Protein AF-A0A6G4XT46-F1 (afdb_monomer)

Foldseek 3Di:
DVVLLVQQVDPPAEEEEEEDPQLCSVVVCCVNFVPEQEEEADDDDPPPPHHYDDPAADDPCQQVDAGEYEYEALLRHDLRPLVNVLVCQQPPDRNGHYYYYHYQVSHPDHPCSSPDHDDGHPRYHYHYHYRDQADLVSQCVVVVDPSVVSVVLCVQQVSRPVSSVVVVPDPPPPPDDD

Structure (mmCIF, N/CA/C/O backbone):
data_AF-A0A6G4XT46-F1
#
_entry.id   AF-A0A6G4XT46-F1
#
loop_
_atom_site.group_PDB
_atom_site.id
_atom_site.type_symbol
_atom_site.label_atom_id
_atom_site.label_alt_id
_atom_site.label_comp_id
_atom_site.label_asym_id
_atom_site.label_entity_id
_atom_site.label_seq_id
_atom_site.pdbx_PDB_ins_code
_atom_site.Cartn_x
_atom_site.Cartn_y
_atom_site.Cartn_z
_atom_site.occupancy
_atom_site.B_iso_or_equiv
_atom_site.auth_seq_id
_atom_site.auth_comp_id
_atom_site.auth_asym_id
_atom_site.auth_atom_id
_atom_site.pdbx_PDB_model_num
ATOM 1 N N . MET A 1 1 ? 0.661 -10.231 -6.165 1.00 74.19 1 MET A N 1
ATOM 2 C CA . MET A 1 1 ? -0.787 -10.546 -6.048 1.00 74.19 1 MET A CA 1
ATOM 3 C C . MET A 1 1 ? -1.094 -11.698 -5.088 1.00 74.19 1 MET A C 1
ATOM 5 O O . MET A 1 1 ? -1.819 -11.465 -4.128 1.00 74.19 1 MET A O 1
ATOM 9 N N . ALA A 1 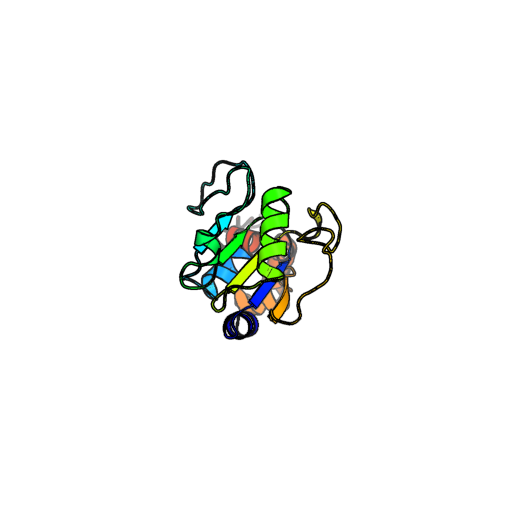2 ? -0.559 -12.911 -5.295 1.00 79.81 2 ALA A N 1
ATOM 10 C CA . ALA A 1 2 ? -0.840 -14.062 -4.420 1.00 79.81 2 ALA A CA 1
ATOM 11 C C . ALA A 1 2 ? -0.416 -13.830 -2.957 1.00 79.81 2 ALA A C 1
ATOM 13 O O . ALA A 1 2 ? -1.213 -14.062 -2.055 1.00 79.81 2 ALA A O 1
ATOM 14 N N . ALA A 1 3 ? 0.782 -13.275 -2.734 1.00 84.00 3 ALA A N 1
ATOM 15 C CA . ALA A 1 3 ? 1.277 -12.940 -1.396 1.00 84.00 3 ALA A CA 1
ATOM 16 C C . ALA A 1 3 ? 0.359 -11.958 -0.647 1.00 84.00 3 ALA A C 1
ATOM 18 O O . ALA A 1 3 ? 0.022 -12.188 0.509 1.00 84.00 3 ALA A O 1
ATOM 19 N N . LEU A 1 4 ? -0.116 -10.909 -1.329 1.00 89.00 4 LEU A N 1
ATOM 20 C CA . LEU A 1 4 ? -1.028 -9.926 -0.740 1.00 89.00 4 LEU A CA 1
ATOM 21 C C . LEU A 1 4 ? -2.373 -10.556 -0.353 1.00 89.00 4 LEU A C 1
ATOM 23 O O . LEU A 1 4 ? -2.858 -10.356 0.756 1.00 89.00 4 LEU A O 1
ATOM 27 N N . ARG A 1 5 ? -2.955 -11.372 -1.241 1.00 89.06 5 ARG A N 1
ATOM 28 C CA . ARG A 1 5 ? -4.206 -12.092 -0.953 1.00 89.06 5 ARG A CA 1
ATOM 29 C C . ARG A 1 5 ? -4.042 -13.096 0.189 1.00 89.06 5 ARG A C 1
ATOM 31 O O . ARG A 1 5 ? -4.938 -13.202 1.018 1.00 89.06 5 ARG A O 1
ATOM 38 N N . ALA A 1 6 ? -2.909 -13.795 0.251 1.00 88.81 6 ALA A N 1
ATOM 39 C CA . ALA A 1 6 ? -2.597 -14.721 1.334 1.00 88.81 6 ALA A CA 1
ATOM 40 C C . ALA A 1 6 ? -2.469 -13.993 2.681 1.00 88.81 6 ALA A C 1
ATOM 42 O O . ALA A 1 6 ? -3.085 -14.420 3.655 1.00 88.81 6 ALA A O 1
ATOM 43 N N . ALA A 1 7 ? -1.753 -12.863 2.717 1.00 90.12 7 ALA A N 1
ATOM 44 C CA . ALA A 1 7 ? -1.612 -12.041 3.918 1.00 90.12 7 ALA A CA 1
ATOM 45 C C . ALA A 1 7 ? -2.974 -11.541 4.428 1.00 90.12 7 ALA A C 1
ATOM 47 O O . ALA A 1 7 ? -3.277 -11.657 5.611 1.00 90.12 7 ALA A O 1
ATOM 48 N N . LEU A 1 8 ? -3.846 -11.088 3.521 1.00 90.81 8 LEU A N 1
ATOM 49 C CA . LEU A 1 8 ? -5.212 -10.665 3.853 1.00 90.81 8 LEU A CA 1
ATOM 50 C C . LEU A 1 8 ? -6.145 -11.827 4.241 1.00 90.81 8 LEU A C 1
ATOM 52 O O . LEU A 1 8 ? -7.252 -11.591 4.728 1.00 90.81 8 LEU A O 1
ATOM 56 N N . GLY A 1 9 ? -5.735 -13.080 4.039 1.00 88.69 9 GLY A N 1
ATOM 57 C CA . GLY A 1 9 ? -6.517 -14.259 4.407 1.00 88.69 9 GLY A CA 1
ATOM 58 C C . GLY A 1 9 ? -6.581 -14.509 5.916 1.00 88.69 9 GLY A C 1
ATOM 59 O O . GLY A 1 9 ? -7.549 -15.106 6.384 1.00 88.69 9 GLY A O 1
ATOM 60 N N . GLN A 1 10 ? -5.603 -14.022 6.684 1.00 85.25 10 GLN A N 1
ATOM 61 C CA . GLN A 1 10 ? -5.441 -14.313 8.113 1.00 85.25 10 GLN A CA 1
ATOM 62 C C . GLN A 1 10 ? -5.703 -13.057 8.953 1.00 85.25 10 GLN A C 1
ATOM 64 O O . GLN A 1 10 ? -4.826 -12.215 9.080 1.00 85.25 10 GLN A O 1
ATOM 69 N N . ALA A 1 11 ? -6.899 -12.906 9.529 1.00 88.12 11 ALA A N 1
ATOM 70 C CA . ALA A 1 11 ? -7.178 -11.792 10.442 1.00 88.12 11 ALA A CA 1
ATOM 71 C C . ALA A 1 11 ? -6.879 -12.161 11.910 1.00 88.12 11 ALA A C 1
ATOM 73 O O . ALA A 1 11 ? -7.133 -13.304 12.294 1.00 88.12 11 ALA A O 1
ATOM 74 N N . PRO A 1 12 ? -6.413 -11.206 12.737 1.00 91.56 12 PRO A N 1
ATOM 75 C CA . PRO A 1 12 ? -6.086 -9.829 12.369 1.00 91.56 12 PRO A CA 1
ATOM 76 C C . PRO A 1 12 ? -4.731 -9.703 11.649 1.00 91.56 12 PRO A C 1
ATOM 78 O O . PRO A 1 12 ? -3.732 -10.288 12.074 1.00 91.56 12 PRO A O 1
ATOM 81 N N . CYS A 1 13 ? -4.675 -8.890 10.590 1.00 93.12 13 CYS A N 1
ATOM 82 C CA . CYS A 1 13 ? -3.429 -8.606 9.870 1.00 93.12 13 CYS A CA 1
ATOM 83 C C . CYS A 1 13 ? -3.231 -7.130 9.534 1.00 93.12 13 CYS A C 1
ATOM 85 O O . CYS A 1 13 ? -4.184 -6.373 9.326 1.00 93.12 13 CYS A O 1
ATOM 87 N N . VAL A 1 14 ? -1.963 -6.765 9.373 1.00 93.81 14 VAL A N 1
ATOM 88 C CA . VAL A 1 14 ? -1.528 -5.524 8.740 1.00 93.81 14 VAL A CA 1
ATOM 89 C C . VAL A 1 14 ? -0.499 -5.827 7.657 1.00 93.81 14 VAL A C 1
ATOM 91 O O . VAL A 1 14 ? 0.468 -6.559 7.874 1.00 93.81 14 VAL A O 1
ATOM 94 N N . VAL A 1 15 ? -0.717 -5.254 6.480 1.00 95.50 15 VAL A N 1
ATOM 95 C CA . VAL A 1 15 ? 0.210 -5.302 5.358 1.00 95.50 15 VAL A CA 1
ATOM 96 C C . VAL A 1 15 ? 0.716 -3.895 5.099 1.00 95.50 15 VAL A C 1
ATOM 98 O O . VAL A 1 15 ? -0.057 -2.990 4.800 1.00 95.50 15 VAL A O 1
ATOM 101 N N . TYR A 1 16 ? 2.019 -3.719 5.214 1.00 95.81 16 TYR A N 1
ATOM 102 C CA . TYR A 1 16 ? 2.722 -2.503 4.854 1.00 95.81 16 TYR A CA 1
ATOM 103 C C . TYR A 1 16 ? 3.113 -2.601 3.384 1.00 95.81 16 TYR A C 1
ATOM 105 O O . TYR A 1 16 ? 3.719 -3.588 2.973 1.00 95.81 16 TYR A O 1
ATOM 113 N N . VAL A 1 17 ? 2.738 -1.603 2.592 1.00 96.38 17 VAL A N 1
ATOM 114 C CA . VAL A 1 17 ? 3.074 -1.520 1.171 1.00 96.38 17 VAL A CA 1
ATOM 115 C C . VAL A 1 17 ? 3.882 -0.248 0.955 1.00 96.38 17 VAL A C 1
ATOM 117 O O . VAL A 1 17 ? 3.337 0.854 0.863 1.00 96.38 17 VAL A O 1
ATOM 120 N N . ALA A 1 18 ? 5.194 -0.417 0.906 1.00 95.69 18 ALA A N 1
ATOM 121 C CA . ALA A 1 18 ? 6.145 0.647 0.654 1.00 95.69 18 ALA A CA 1
ATOM 122 C C . ALA A 1 18 ? 6.427 0.775 -0.843 1.00 95.69 18 ALA A C 1
ATOM 124 O O . ALA A 1 18 ? 6.367 -0.199 -1.590 1.00 95.69 18 ALA A O 1
ATOM 125 N N . GLY A 1 19 ? 6.769 1.980 -1.279 1.00 94.06 19 GLY A N 1
ATOM 126 C CA . GLY A 1 19 ? 7.319 2.218 -2.607 1.00 94.06 19 GLY A CA 1
ATOM 127 C C . GLY A 1 19 ? 7.178 3.674 -3.015 1.00 94.06 19 GLY A C 1
ATOM 128 O O . GLY A 1 19 ? 6.409 4.423 -2.409 1.00 94.06 19 GLY A O 1
ATOM 129 N N . GLU A 1 20 ? 7.875 4.064 -4.069 1.00 91.19 20 GLU A N 1
ATOM 130 C CA . GLU A 1 20 ? 7.896 5.446 -4.550 1.00 91.19 20 GLU A CA 1
ATOM 131 C C . GLU A 1 20 ? 6.580 5.879 -5.222 1.00 91.19 20 GLU A C 1
ATOM 133 O O . GLU A 1 20 ? 5.633 5.095 -5.420 1.00 91.19 20 GLU A O 1
ATOM 138 N N . ALA A 1 21 ? 6.478 7.172 -5.526 1.00 88.56 21 ALA A N 1
ATOM 139 C CA . ALA A 1 21 ? 5.334 7.741 -6.225 1.00 88.56 21 ALA A CA 1
ATOM 140 C C . ALA A 1 21 ? 5.099 7.034 -7.570 1.00 88.56 21 ALA A C 1
ATOM 142 O O . ALA A 1 21 ? 6.001 6.866 -8.381 1.00 88.56 21 ALA A O 1
ATOM 143 N N . GLY A 1 22 ? 3.860 6.597 -7.808 1.00 85.94 22 GLY A N 1
ATOM 144 C CA . GLY A 1 22 ? 3.479 6.031 -9.099 1.00 85.94 22 GLY A CA 1
ATOM 145 C C . GLY A 1 22 ? 4.064 4.648 -9.439 1.00 85.94 22 GLY A C 1
ATOM 146 O O . GLY A 1 22 ? 3.844 4.169 -10.552 1.00 85.94 22 GLY A O 1
ATOM 147 N N . VAL A 1 23 ? 4.702 3.961 -8.482 1.00 91.50 23 VAL A N 1
ATOM 148 C CA . VAL A 1 23 ? 5.152 2.554 -8.603 1.00 9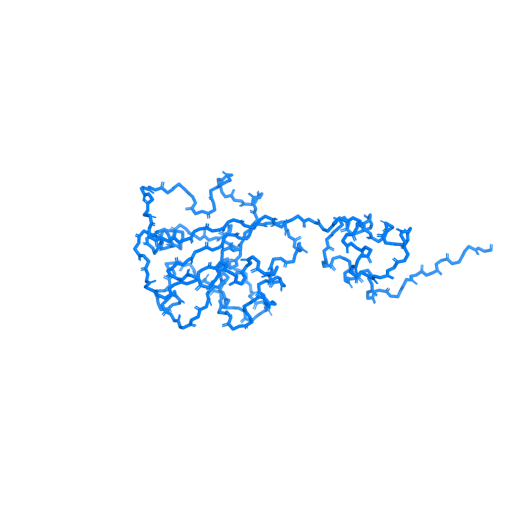1.50 23 VAL A CA 1
ATOM 149 C C . VAL A 1 23 ? 3.994 1.535 -8.674 1.00 91.50 23 VAL A C 1
ATOM 151 O O . VAL A 1 23 ? 4.199 0.342 -8.855 1.00 91.50 23 VAL A O 1
ATOM 154 N N . GLY A 1 24 ? 2.743 1.987 -8.512 1.00 89.50 24 GLY A N 1
ATOM 155 C CA . GLY A 1 24 ? 1.553 1.138 -8.646 1.00 89.50 24 GLY A CA 1
ATOM 156 C C . GLY A 1 24 ? 1.009 0.531 -7.346 1.00 89.50 24 GLY A C 1
ATOM 157 O O . GLY A 1 24 ? 0.220 -0.410 -7.414 1.00 89.50 24 GLY A O 1
ATOM 158 N N . LYS A 1 25 ? 1.356 1.074 -6.167 1.00 92.38 25 LYS A N 1
ATOM 159 C CA . LYS A 1 25 ? 0.812 0.632 -4.861 1.00 92.38 25 LYS A CA 1
ATOM 160 C C . LYS A 1 25 ? -0.721 0.532 -4.858 1.00 92.38 25 LYS A C 1
ATOM 162 O O . LYS A 1 25 ? -1.266 -0.526 -4.550 1.00 92.38 25 LYS A O 1
ATOM 167 N N . SER A 1 26 ? -1.414 1.601 -5.258 1.00 89.06 26 SER A N 1
ATOM 168 C CA . SER A 1 26 ? -2.883 1.641 -5.288 1.00 89.06 26 SER A CA 1
ATOM 169 C C . SER A 1 26 ? -3.466 0.654 -6.304 1.00 89.06 26 SER A C 1
ATOM 171 O O . SER A 1 26 ? -4.426 -0.046 -5.996 1.00 89.06 26 SER A O 1
ATOM 173 N N . ALA A 1 27 ? -2.841 0.505 -7.479 1.00 89.12 27 ALA A N 1
ATOM 174 C CA . ALA A 1 27 ? -3.265 -0.467 -8.489 1.00 89.12 27 ALA A CA 1
ATOM 175 C C . ALA A 1 27 ? -3.122 -1.920 -7.996 1.00 89.12 27 ALA A C 1
ATOM 177 O O . ALA A 1 27 ? -4.022 -2.737 -8.200 1.00 89.12 27 ALA A O 1
ATOM 178 N N . LEU A 1 28 ? -2.029 -2.238 -7.289 1.00 89.62 28 LEU A N 1
ATOM 179 C CA . LEU A 1 28 ? -1.818 -3.548 -6.671 1.00 89.62 28 LEU A CA 1
ATOM 180 C C . LEU A 1 28 ? -2.929 -3.875 -5.666 1.00 89.62 28 LEU A C 1
ATOM 182 O O . LEU A 1 28 ? -3.464 -4.987 -5.671 1.00 89.62 28 LEU A O 1
ATOM 186 N N . VAL A 1 29 ? -3.278 -2.916 -4.806 1.00 90.62 29 VAL A N 1
ATOM 187 C CA . VAL A 1 29 ? -4.317 -3.109 -3.789 1.00 90.62 29 VAL A CA 1
ATOM 188 C C . VAL A 1 29 ? -5.701 -3.202 -4.415 1.00 90.62 29 VAL A C 1
ATOM 190 O O . VAL A 1 29 ? -6.430 -4.133 -4.083 1.00 90.62 29 VAL A O 1
ATOM 193 N N . ALA A 1 30 ? -6.039 -2.328 -5.364 1.00 89.81 30 ALA A N 1
ATOM 194 C CA . ALA A 1 30 ? -7.313 -2.378 -6.080 1.00 89.81 30 ALA A CA 1
ATOM 195 C C . ALA A 1 30 ? -7.522 -3.734 -6.775 1.00 89.81 30 ALA A C 1
ATOM 197 O O . ALA A 1 30 ? -8.609 -4.305 -6.729 1.00 89.81 30 ALA A O 1
ATOM 198 N N . ALA A 1 31 ? -6.464 -4.309 -7.354 1.00 89.06 31 ALA A N 1
ATOM 199 C CA . ALA A 1 31 ? -6.531 -5.632 -7.963 1.00 89.06 31 ALA A CA 1
ATOM 200 C C . ALA A 1 31 ? -6.639 -6.768 -6.923 1.00 89.06 31 ALA A C 1
ATOM 202 O O . ALA A 1 31 ? -7.278 -7.798 -7.172 1.00 89.06 31 ALA A O 1
ATOM 203 N N . ALA A 1 32 ? -5.966 -6.656 -5.774 1.00 89.19 32 ALA A N 1
ATOM 204 C CA . ALA A 1 32 ? -5.921 -7.715 -4.763 1.00 89.19 32 ALA A CA 1
ATOM 205 C C . ALA A 1 32 ? -7.134 -7.726 -3.824 1.00 89.19 32 ALA A C 1
ATOM 207 O O . ALA A 1 32 ? -7.561 -8.802 -3.402 1.00 89.19 32 ALA A O 1
ATOM 208 N N . ALA A 1 33 ? -7.672 -6.550 -3.519 1.00 90.44 33 ALA A N 1
ATOM 209 C CA . ALA A 1 33 ? -8.766 -6.313 -2.590 1.00 90.44 33 ALA A CA 1
ATOM 210 C C . ALA A 1 33 ? -9.713 -5.228 -3.150 1.00 90.44 33 ALA A C 1
ATOM 212 O O . ALA A 1 33 ? -9.809 -4.146 -2.576 1.00 90.44 33 ALA A O 1
ATOM 213 N N . PRO A 1 34 ? -10.430 -5.502 -4.257 1.00 89.75 34 PRO A N 1
ATOM 214 C CA . PRO A 1 34 ? -11.323 -4.528 -4.902 1.00 89.75 34 PRO A CA 1
ATOM 215 C C . PRO A 1 34 ? -12.463 -4.032 -3.997 1.00 89.75 34 PRO A C 1
ATOM 217 O O . PRO A 1 34 ? -13.030 -2.974 -4.234 1.00 89.75 34 PRO A O 1
ATOM 220 N N . GLN A 1 35 ? -12.801 -4.791 -2.956 1.00 88.25 35 GLN A N 1
ATOM 221 C CA . GLN A 1 35 ? -13.802 -4.453 -1.946 1.00 88.25 35 GLN A CA 1
ATOM 222 C C . GLN A 1 35 ? -13.255 -3.612 -0.781 1.00 88.25 35 GLN A C 1
ATOM 224 O O . GLN A 1 35 ? -13.979 -3.372 0.186 1.00 88.25 35 GLN A O 1
ATOM 229 N N . ALA A 1 36 ? -11.967 -3.259 -0.797 1.00 90.69 36 ALA A N 1
ATOM 230 C CA . ALA A 1 36 ? -11.354 -2.546 0.310 1.00 90.69 36 ALA A CA 1
ATOM 231 C C . ALA A 1 36 ? -11.871 -1.107 0.390 1.00 90.69 36 ALA A C 1
ATOM 233 O O . ALA A 1 36 ? -11.996 -0.415 -0.620 1.00 90.69 36 ALA A O 1
ATOM 234 N N . ARG A 1 37 ? -12.140 -0.640 1.610 1.00 90.56 37 ARG A N 1
ATOM 235 C CA . ARG A 1 37 ? -12.444 0.775 1.843 1.00 90.56 37 ARG A CA 1
ATOM 236 C C . ARG A 1 37 ? -11.148 1.564 1.809 1.00 90.56 37 ARG A C 1
ATOM 238 O O . ARG A 1 37 ? -10.217 1.214 2.532 1.00 90.56 37 ARG A O 1
ATOM 245 N N . VAL A 1 38 ? -11.102 2.618 1.003 1.00 89.56 38 VAL A N 1
ATOM 246 C CA . VAL A 1 38 ? -9.916 3.464 0.859 1.00 89.56 38 VAL A CA 1
ATOM 247 C C . VAL A 1 38 ? -10.091 4.751 1.647 1.00 89.56 38 VAL A C 1
ATOM 249 O O . VAL A 1 38 ? -11.093 5.457 1.522 1.00 89.56 38 VAL A O 1
ATOM 252 N N . VAL A 1 39 ? -9.084 5.034 2.458 1.00 89.06 39 VAL A N 1
ATOM 253 C CA . VAL A 1 39 ? -8.995 6.183 3.340 1.00 89.06 39 VAL A CA 1
ATOM 254 C C . VAL A 1 39 ? -7.634 6.826 3.109 1.00 89.06 39 VAL A C 1
ATOM 256 O O . VAL A 1 39 ? -6.631 6.120 3.041 1.00 89.06 39 VAL A O 1
ATOM 259 N N . ARG A 1 40 ? -7.581 8.149 2.969 1.00 87.88 40 ARG A N 1
ATOM 260 C CA . ARG A 1 40 ? -6.340 8.870 2.645 1.00 87.88 40 ARG A CA 1
ATOM 261 C C . ARG A 1 40 ? -5.920 9.790 3.775 1.00 87.88 40 ARG A C 1
ATOM 263 O O . ARG A 1 40 ? -6.744 10.548 4.283 1.00 87.88 40 ARG A O 1
ATOM 270 N N . CYS A 1 41 ? -4.645 9.759 4.137 1.00 88.25 41 CYS A N 1
ATOM 271 C CA . CYS A 1 41 ? -4.049 10.730 5.046 1.00 88.25 41 CYS A CA 1
ATOM 272 C C . CYS A 1 41 ? -3.597 11.981 4.273 1.00 88.25 41 CYS A C 1
ATOM 274 O O . CYS A 1 41 ? -2.962 11.868 3.229 1.00 88.25 41 CYS A O 1
ATOM 276 N N . GLY A 1 42 ? -3.900 13.178 4.783 1.00 77.94 42 GLY A N 1
ATOM 277 C CA . GLY A 1 42 ? -3.438 14.447 4.206 1.00 77.94 42 GLY A CA 1
ATOM 278 C C . GLY A 1 42 ? -4.504 15.546 4.208 1.00 77.94 42 GLY A C 1
ATOM 279 O O . GLY A 1 42 ? -5.608 15.355 4.703 1.00 77.94 42 GLY A O 1
ATOM 280 N N . ALA A 1 43 ? -4.168 16.713 3.648 1.00 56.19 43 ALA A N 1
ATOM 281 C CA . ALA A 1 43 ? -5.020 17.913 3.654 1.00 56.19 43 ALA A CA 1
ATOM 282 C C . ALA A 1 43 ? -5.397 18.436 2.245 1.00 56.19 43 ALA A C 1
ATOM 284 O O . ALA A 1 43 ? -5.772 19.598 2.102 1.00 56.19 43 ALA A O 1
ATOM 285 N N . GLY A 1 44 ? -5.268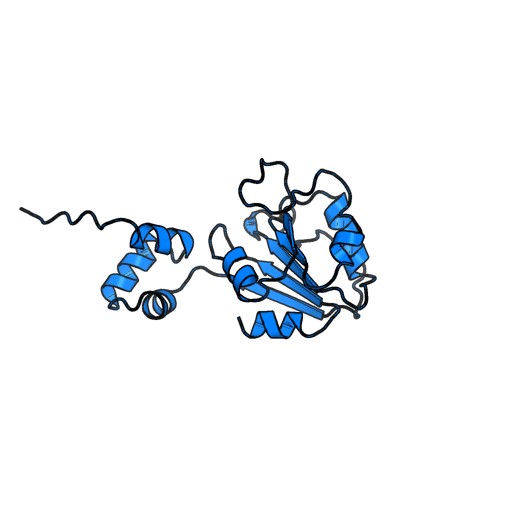 17.617 1.193 1.00 54.38 44 GLY A N 1
ATOM 286 C CA . GLY A 1 44 ? -5.529 18.028 -0.197 1.00 54.38 44 GLY A CA 1
ATOM 287 C C . GLY A 1 44 ? -6.957 17.731 -0.686 1.00 54.38 44 GLY A C 1
ATOM 288 O O . GLY A 1 44 ? -7.605 16.839 -0.138 1.00 54.38 44 GLY A O 1
ATOM 289 N N . PRO A 1 45 ? -7.462 18.433 -1.725 1.00 48.19 45 PRO A N 1
ATOM 290 C CA . PRO A 1 45 ? -8.744 18.111 -2.350 1.00 48.19 45 PRO A CA 1
ATOM 291 C C . PRO A 1 45 ? -8.658 16.707 -2.962 1.00 48.19 45 PRO A C 1
ATOM 293 O O . PRO A 1 45 ? -7.900 16.466 -3.896 1.00 48.19 45 PRO A O 1
ATOM 296 N N . GLY A 1 46 ? -9.373 15.747 -2.376 1.00 50.78 46 GLY A N 1
ATOM 297 C CA . GLY A 1 46 ? -9.367 14.361 -2.834 1.00 50.78 46 GLY A CA 1
ATOM 298 C C . GLY A 1 46 ? -10.118 14.222 -4.153 1.00 50.78 46 GLY A C 1
ATOM 299 O O . GLY A 1 46 ? -11.342 14.134 -4.143 1.00 50.78 46 GLY A O 1
ATOM 300 N N . GLU A 1 47 ? -9.405 14.191 -5.278 1.00 51.00 47 GLU A N 1
ATOM 301 C CA . GLU A 1 47 ? -10.038 14.054 -6.600 1.00 51.00 47 GLU A CA 1
ATOM 302 C C . GLU A 1 47 ? -10.395 12.597 -6.975 1.00 51.00 47 GLU A C 1
ATOM 304 O O . GLU A 1 47 ? -11.166 12.387 -7.906 1.00 51.00 47 GLU A O 1
ATOM 309 N N . ASP A 1 48 ? -9.960 11.584 -6.207 1.00 55.34 48 ASP A N 1
ATOM 310 C CA . ASP A 1 48 ? -10.120 10.164 -6.597 1.00 55.34 48 ASP A CA 1
ATOM 311 C C . ASP A 1 48 ? -11.115 9.340 -5.748 1.00 55.34 48 ASP A C 1
ATOM 313 O O . ASP A 1 48 ? -11.002 8.117 -5.651 1.00 55.34 48 ASP A O 1
ATOM 317 N N . GLY A 1 49 ? -12.094 9.968 -5.093 1.00 56.28 49 GLY A N 1
ATOM 318 C CA . GLY A 1 49 ? -13.213 9.242 -4.462 1.00 56.28 49 GLY A CA 1
ATOM 319 C C . GLY A 1 49 ? -12.899 8.441 -3.182 1.00 56.28 49 GLY A C 1
ATOM 320 O O . GLY A 1 49 ? -13.791 7.775 -2.656 1.00 56.28 49 GLY A O 1
ATOM 321 N N . GLY A 1 50 ? -11.674 8.508 -2.650 1.00 60.88 50 GLY A N 1
ATOM 322 C CA . GLY A 1 50 ? -11.341 8.021 -1.303 1.00 60.88 50 GLY A CA 1
ATOM 323 C C . GLY A 1 50 ? -11.811 8.984 -0.205 1.00 60.88 50 GLY A C 1
ATOM 324 O O . GLY A 1 50 ? -11.857 10.196 -0.418 1.00 60.88 50 GLY A O 1
ATOM 325 N N . VAL A 1 51 ? -12.138 8.466 0.986 1.00 76.06 51 VAL A N 1
ATOM 326 C CA . VAL A 1 51 ? -12.486 9.324 2.134 1.00 76.06 51 VAL A CA 1
ATOM 327 C C . VAL A 1 51 ? -11.211 9.988 2.653 1.00 76.06 51 VAL A C 1
ATOM 329 O O . VAL A 1 51 ? -10.288 9.303 3.100 1.00 76.06 51 VAL A O 1
ATOM 332 N N . LEU A 1 52 ? -11.153 11.319 2.589 1.00 76.88 52 LEU A N 1
ATOM 333 C CA . LEU A 1 52 ? -10.060 12.086 3.179 1.00 76.88 52 LEU A CA 1
ATOM 334 C C . LEU A 1 52 ? -10.188 12.072 4.703 1.00 76.88 52 LEU A C 1
ATOM 336 O O . LEU A 1 52 ? -11.236 12.425 5.247 1.00 76.88 52 LEU A O 1
ATOM 340 N N . LEU A 1 53 ? -9.113 11.703 5.392 1.00 77.25 53 LEU A N 1
ATOM 341 C CA . LEU A 1 53 ? -9.023 11.887 6.832 1.00 77.25 53 LEU A CA 1
ATOM 342 C C . LEU A 1 53 ? -8.751 13.351 7.124 1.00 77.25 53 LEU A C 1
ATOM 344 O O . LEU A 1 53 ? -7.666 13.861 6.849 1.00 77.25 53 LEU A O 1
ATOM 348 N N . GLY A 1 54 ? -9.744 14.013 7.711 1.00 69.62 54 GLY A N 1
ATOM 349 C CA . GLY A 1 54 ? -9.514 15.287 8.373 1.00 69.62 54 GLY A CA 1
ATOM 350 C C . GLY A 1 54 ? -8.515 15.144 9.532 1.00 69.62 54 GLY A C 1
ATOM 351 O O . GLY A 1 54 ? -8.222 14.029 9.971 1.00 69.62 54 GLY A O 1
ATOM 352 N N . PRO A 1 55 ? -8.000 16.268 10.055 1.00 68.25 55 PRO A N 1
ATOM 353 C CA . PRO A 1 55 ? -7.150 16.246 11.239 1.00 68.25 55 PRO A CA 1
ATOM 354 C C . PRO A 1 55 ? -7.901 15.630 12.424 1.00 68.25 55 PRO A C 1
ATOM 356 O O . PRO A 1 55 ? -9.066 15.956 12.666 1.00 68.25 55 PRO A O 1
ATOM 359 N N . GLY A 1 56 ? -7.226 14.778 13.192 1.00 72.81 56 GLY A N 1
ATOM 360 C CA . GLY A 1 56 ? -7.816 14.074 14.324 1.00 72.81 56 GLY A CA 1
ATOM 361 C C . GLY A 1 56 ? -7.610 12.559 14.286 1.00 72.81 56 GLY A C 1
ATOM 362 O O . GLY A 1 56 ? -6.964 12.016 13.392 1.00 72.81 56 GLY A O 1
ATOM 363 N N . PRO A 1 57 ? -8.092 11.847 15.317 1.00 72.62 57 PRO A N 1
ATOM 364 C CA . PRO A 1 57 ? -7.948 10.403 15.379 1.00 72.62 57 PRO A CA 1
ATOM 365 C C . PRO A 1 57 ? -8.800 9.727 14.305 1.00 72.62 57 PRO A C 1
ATOM 367 O O . PRO A 1 57 ? -9.931 10.123 14.048 1.00 72.62 57 PRO A O 1
ATOM 370 N N . LEU A 1 58 ? -8.269 8.645 13.745 1.00 81.38 58 LEU A N 1
ATOM 371 C CA . LEU A 1 58 ? -9.015 7.793 12.834 1.00 81.38 58 LEU A CA 1
ATOM 372 C C . LEU A 1 58 ? -10.208 7.131 13.547 1.00 81.38 58 LEU A C 1
ATOM 374 O O . LEU A 1 58 ? -10.039 6.485 14.588 1.00 81.38 58 LEU A O 1
ATOM 378 N N . ASP A 1 59 ? -11.403 7.252 12.972 1.00 78.00 59 ASP A N 1
ATOM 379 C CA . ASP A 1 59 ? -12.616 6.692 13.565 1.00 78.00 59 ASP A CA 1
ATOM 380 C C . ASP A 1 59 ? -12.532 5.167 13.708 1.00 78.00 59 ASP A C 1
ATOM 382 O O . ASP A 1 59 ? -12.139 4.437 12.796 1.00 78.00 59 ASP A O 1
ATOM 386 N N . GLY A 1 60 ? -12.930 4.657 14.876 1.00 70.56 60 GLY A N 1
ATOM 387 C CA . GLY A 1 60 ? -12.894 3.220 15.158 1.00 70.56 60 GLY A CA 1
ATOM 388 C C . GLY A 1 60 ? -13.771 2.392 14.215 1.00 70.56 60 GLY A C 1
ATOM 389 O O . GLY A 1 60 ? -13.409 1.266 13.882 1.00 70.56 60 GLY A O 1
ATOM 390 N N . GLU A 1 61 ? -14.881 2.958 13.740 1.00 73.25 61 GLU A N 1
ATOM 391 C CA . GLU A 1 61 ? -15.788 2.297 12.795 1.00 73.25 61 GLU A CA 1
ATOM 392 C C . GLU A 1 61 ? -15.130 2.028 11.440 1.00 73.25 61 GLU A C 1
ATOM 394 O O . GLU A 1 61 ? -15.371 0.983 10.832 1.00 73.25 61 GLU A O 1
ATOM 399 N N . VAL A 1 62 ? -14.233 2.917 10.997 1.00 75.88 62 VAL A N 1
ATOM 400 C CA . VAL A 1 62 ? -13.476 2.743 9.751 1.00 75.88 62 VAL A CA 1
ATOM 401 C C . VAL A 1 62 ? -12.683 1.435 9.797 1.00 75.88 62 VAL A C 1
ATOM 403 O O . VAL A 1 62 ? -12.725 0.661 8.836 1.00 75.88 62 VAL A O 1
ATOM 406 N N . LEU A 1 63 ? -12.034 1.159 10.936 1.00 75.94 63 LEU A N 1
ATOM 407 C CA . LEU A 1 63 ? -11.215 -0.037 11.185 1.00 75.94 63 LEU A CA 1
ATOM 408 C C . LEU A 1 63 ? -12.044 -1.291 11.485 1.00 75.94 63 LEU A C 1
ATOM 410 O O . LEU A 1 63 ? -11.590 -2.400 11.208 1.00 75.94 63 LEU A O 1
ATOM 414 N N . ALA A 1 64 ? -13.235 -1.125 12.063 1.00 70.44 64 ALA A N 1
ATOM 415 C CA . ALA A 1 64 ? -14.095 -2.223 12.502 1.00 70.44 64 ALA A CA 1
ATOM 416 C C . ALA A 1 64 ? -15.106 -2.696 11.439 1.00 70.44 64 ALA A C 1
ATOM 418 O O . ALA A 1 64 ? -15.693 -3.768 11.591 1.00 70.44 64 ALA A O 1
ATOM 419 N N . GLY A 1 65 ? -15.327 -1.925 10.369 1.00 70.19 65 GLY A N 1
ATOM 420 C CA . GLY A 1 65 ? -16.264 -2.287 9.302 1.00 70.19 65 GLY A CA 1
ATOM 421 C C . GLY A 1 65 ? -15.849 -3.537 8.499 1.00 70.19 65 GLY A C 1
ATOM 422 O O . GLY A 1 65 ? -14.682 -3.933 8.507 1.00 70.19 65 GLY A O 1
ATOM 423 N N . PRO A 1 66 ? -16.764 -4.145 7.723 1.00 75.62 66 PRO A N 1
ATOM 424 C CA . PRO A 1 66 ? -16.532 -5.430 7.056 1.00 75.62 66 PRO A CA 1
ATOM 425 C C . PRO A 1 66 ? -15.450 -5.359 5.965 1.00 75.62 66 PRO A C 1
ATOM 427 O O . PRO A 1 66 ? -15.539 -4.540 5.057 1.00 75.62 66 PRO A O 1
ATOM 430 N N . GLY A 1 67 ? -14.454 -6.245 6.005 1.00 88.31 67 GLY A N 1
ATOM 431 C CA . GLY A 1 67 ? -13.429 -6.364 4.957 1.00 88.31 67 GLY A CA 1
ATOM 432 C C . GLY A 1 67 ? -12.199 -5.453 5.131 1.00 88.31 67 GLY A C 1
ATOM 433 O O . GLY A 1 67 ? -12.063 -4.796 6.160 1.00 88.31 67 GLY A O 1
ATOM 434 N N . PRO A 1 68 ? -11.261 -5.461 4.161 1.00 93.62 68 PRO A N 1
ATOM 435 C CA . PRO A 1 68 ? -9.999 -4.731 4.272 1.00 93.62 68 PRO A CA 1
ATOM 436 C C . PRO A 1 68 ? -10.161 -3.209 4.231 1.00 93.62 68 PRO A C 1
ATOM 438 O O .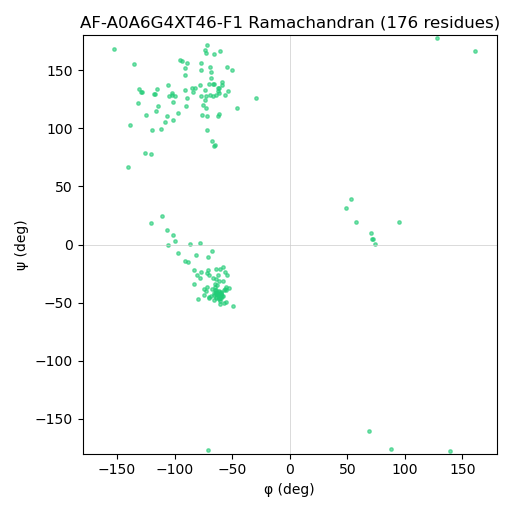 PRO A 1 68 ? -11.021 -2.681 3.526 1.00 93.62 68 PRO A O 1
ATOM 441 N N . VAL A 1 69 ? -9.278 -2.513 4.943 1.00 93.81 69 VAL A N 1
ATOM 442 C CA . VAL A 1 69 ? -9.165 -1.050 4.937 1.00 93.81 69 VAL A CA 1
ATOM 443 C C . VAL A 1 69 ? -7.789 -0.668 4.418 1.00 93.81 69 VAL A C 1
ATOM 445 O O . VAL A 1 69 ? -6.778 -1.180 4.901 1.00 93.81 69 VAL A O 1
ATOM 448 N N . VAL A 1 70 ? -7.756 0.234 3.446 1.00 94.19 70 VAL A N 1
ATOM 449 C CA . VAL A 1 70 ? -6.540 0.835 2.898 1.00 94.19 70 VAL A CA 1
ATOM 450 C C . VAL A 1 70 ? -6.380 2.216 3.506 1.00 94.19 70 VAL A C 1
ATOM 452 O O . VAL A 1 70 ? -7.274 3.045 3.366 1.00 94.19 70 VAL A O 1
ATOM 455 N N . ILE A 1 71 ? -5.247 2.451 4.158 1.00 93.44 71 ILE A N 1
ATOM 456 C CA . ILE A 1 71 ? -4.781 3.786 4.518 1.00 93.44 71 ILE A CA 1
ATOM 457 C C . ILE A 1 71 ? -3.714 4.171 3.496 1.00 93.44 71 ILE A C 1
ATOM 459 O O . ILE A 1 71 ? -2.621 3.601 3.497 1.00 93.44 71 ILE A O 1
ATOM 463 N N . GLU A 1 72 ? -4.050 5.090 2.598 1.00 92.25 72 GLU A N 1
ATOM 464 C CA . GLU A 1 72 ? -3.110 5.669 1.642 1.00 92.25 72 GLU A CA 1
ATOM 465 C C . GLU A 1 72 ? -2.424 6.902 2.219 1.00 92.25 72 GLU A C 1
ATOM 467 O O . GLU A 1 72 ? -2.942 7.572 3.114 1.00 92.25 72 GLU A O 1
ATOM 472 N N . ASP A 1 73 ? -1.249 7.186 1.663 1.00 91.31 73 ASP A N 1
ATOM 473 C CA . ASP A 1 73 ? -0.418 8.332 2.011 1.00 91.31 73 ASP A CA 1
ATOM 474 C C . ASP A 1 73 ? -0.125 8.444 3.510 1.00 91.31 73 ASP A C 1
ATOM 476 O O . ASP A 1 73 ? -0.067 9.534 4.075 1.00 91.31 73 ASP A O 1
ATOM 480 N N . LEU A 1 74 ? 0.110 7.301 4.167 1.00 93.12 74 LEU A N 1
ATOM 481 C CA . LEU A 1 74 ? 0.380 7.239 5.607 1.00 93.12 74 LEU A CA 1
ATOM 482 C C . LEU A 1 74 ? 1.552 8.145 6.027 1.00 93.12 74 LEU A C 1
ATOM 484 O O . LEU A 1 74 ? 1.571 8.614 7.163 1.00 93.12 74 LEU A O 1
ATOM 488 N N . GLN A 1 75 ? 2.497 8.440 5.126 1.00 91.69 75 GLN A N 1
ATOM 489 C CA . GLN A 1 75 ? 3.574 9.406 5.377 1.00 91.69 75 GLN A CA 1
ATOM 490 C C . GLN A 1 75 ? 3.065 10.806 5.783 1.00 91.69 75 GLN A C 1
ATOM 492 O O . GLN A 1 75 ? 3.779 11.541 6.458 1.00 91.69 75 GLN A O 1
ATOM 497 N N . TRP A 1 76 ? 1.831 11.164 5.415 1.00 90.75 76 TRP A N 1
ATOM 498 C CA . TRP A 1 76 ? 1.185 12.437 5.745 1.00 90.75 76 TRP A CA 1
ATOM 499 C C . TRP A 1 76 ? 0.179 12.324 6.901 1.00 90.75 76 TRP A C 1
ATOM 501 O O . TRP A 1 76 ? -0.562 13.269 7.172 1.00 90.75 76 TRP A O 1
ATOM 511 N N . ALA A 1 77 ? 0.118 11.180 7.587 1.00 89.44 77 ALA A N 1
ATOM 512 C CA . ALA A 1 77 ? -0.754 10.993 8.740 1.00 89.44 77 ALA A CA 1
ATOM 513 C C . ALA A 1 77 ? -0.334 11.881 9.917 1.00 89.44 77 ALA A C 1
ATOM 515 O O . ALA A 1 77 ? 0.846 11.986 10.260 1.00 89.44 77 ALA A O 1
ATOM 516 N N . ASP A 1 78 ? -1.318 12.472 10.592 1.00 87.56 78 ASP A N 1
ATOM 517 C CA . ASP A 1 78 ? -1.060 13.225 11.811 1.00 87.56 78 ASP A CA 1
ATOM 518 C C . ASP A 1 78 ? -0.742 12.304 13.007 1.00 87.56 78 ASP A C 1
ATOM 520 O O . ASP A 1 78 ? -0.955 11.085 13.007 1.00 87.56 78 ASP A O 1
ATOM 524 N N . ALA A 1 79 ? -0.233 12.898 14.087 1.00 87.75 79 ALA A N 1
ATOM 525 C CA . ALA A 1 79 ? 0.146 12.145 15.281 1.00 87.75 79 ALA A CA 1
ATOM 526 C C . ALA A 1 79 ? -1.041 11.423 15.952 1.00 87.75 79 ALA A C 1
ATOM 528 O O . ALA A 1 79 ? -0.838 10.420 16.645 1.00 87.75 79 ALA A O 1
ATOM 529 N N . ALA A 1 80 ? -2.271 11.923 15.784 1.00 87.81 80 ALA A N 1
ATOM 530 C CA . ALA A 1 80 ? -3.470 11.318 16.358 1.00 87.81 80 ALA A CA 1
ATOM 531 C C . ALA A 1 80 ? -3.868 10.043 15.599 1.00 87.81 80 ALA A C 1
ATOM 533 O O . ALA A 1 80 ? -4.130 9.015 16.228 1.00 87.81 80 ALA A O 1
ATOM 534 N N . THR A 1 81 ? -3.817 10.085 14.270 1.00 89.56 81 THR A N 1
ATOM 535 C CA . THR A 1 81 ? -4.004 8.952 13.362 1.00 89.56 81 THR A CA 1
ATOM 536 C C . THR A 1 81 ? -2.951 7.881 13.614 1.00 89.56 81 THR A C 1
ATOM 538 O O . THR A 1 81 ? -3.298 6.727 13.868 1.00 89.56 81 THR A O 1
ATOM 541 N N . LEU A 1 82 ? -1.665 8.254 13.647 1.00 90.19 82 LEU A N 1
ATOM 542 C CA . LEU A 1 82 ? -0.578 7.307 13.921 1.00 90.19 82 LEU A CA 1
ATOM 543 C C . LEU A 1 82 ? -0.723 6.646 15.297 1.00 90.19 82 LEU A C 1
ATOM 545 O O . LEU A 1 82 ? -0.521 5.439 15.428 1.00 90.19 82 LEU A O 1
ATOM 549 N N . ARG A 1 83 ? -1.109 7.409 16.331 1.00 88.94 83 ARG A N 1
ATOM 550 C CA . ARG A 1 83 ? -1.396 6.858 17.664 1.00 88.94 83 ARG A CA 1
ATOM 551 C C . ARG A 1 83 ? -2.533 5.844 17.614 1.00 88.94 83 ARG A C 1
ATOM 553 O O . ARG A 1 83 ? -2.354 4.732 18.092 1.00 88.94 83 ARG A O 1
ATOM 560 N N . ARG A 1 84 ? -3.652 6.186 16.974 1.00 88.62 84 ARG A N 1
ATOM 561 C CA . ARG A 1 84 ? -4.807 5.292 16.868 1.00 88.62 84 ARG A CA 1
ATOM 562 C C . ARG A 1 84 ? -4.484 3.996 16.124 1.00 88.62 84 ARG A C 1
ATOM 564 O O . ARG A 1 84 ? -4.924 2.931 16.548 1.00 88.62 84 ARG A O 1
ATOM 571 N N . LEU A 1 85 ? -3.700 4.072 15.047 1.00 90.56 85 LEU A N 1
ATOM 572 C CA . LEU A 1 85 ? -3.221 2.889 14.331 1.00 90.56 85 LEU A CA 1
ATOM 573 C C . LEU A 1 85 ? -2.347 2.011 15.232 1.00 90.56 85 LEU A C 1
ATOM 575 O O . LEU A 1 85 ? -2.525 0.797 15.243 1.00 90.56 85 LEU A O 1
ATOM 579 N N . ARG A 1 86 ? -1.445 2.599 16.029 1.00 89.81 86 ARG A N 1
ATOM 580 C CA . ARG A 1 86 ? -0.638 1.841 17.001 1.00 89.81 86 ARG A CA 1
ATOM 581 C C . ARG A 1 86 ? -1.504 1.153 18.053 1.00 89.81 86 ARG A C 1
ATOM 583 O O . ARG A 1 86 ? -1.303 -0.034 18.286 1.00 89.81 86 ARG A O 1
ATOM 590 N N . ASP A 1 87 ? -2.468 1.863 18.631 1.00 88.06 87 ASP A N 1
ATOM 591 C CA . ASP A 1 87 ? -3.382 1.306 19.635 1.00 88.06 87 ASP A CA 1
ATOM 592 C C . A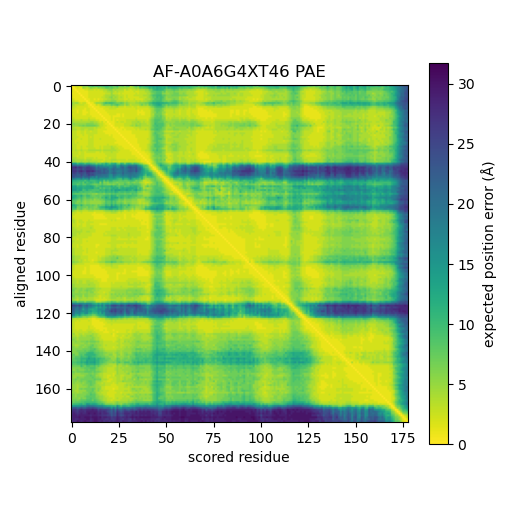SP A 1 87 ? -4.178 0.128 19.045 1.00 88.06 87 ASP A C 1
ATOM 594 O O . ASP A 1 87 ? -4.267 -0.939 19.645 1.00 88.06 87 ASP A O 1
ATOM 598 N N . CYS A 1 88 ? -4.663 0.275 17.809 1.00 88.00 88 CYS A N 1
ATOM 599 C CA . CYS A 1 88 ? -5.383 -0.781 17.103 1.00 88.00 88 CYS A CA 1
ATOM 600 C C . CYS A 1 88 ? -4.502 -1.992 16.749 1.00 88.00 88 CYS A C 1
ATOM 602 O O . CYS A 1 88 ? -5.004 -3.104 16.643 1.00 88.00 88 CYS A O 1
ATOM 604 N N . LEU A 1 89 ? -3.195 -1.811 16.546 1.00 88.94 89 LEU A N 1
ATOM 605 C CA . LEU A 1 89 ? -2.276 -2.933 16.331 1.00 88.94 89 LEU A CA 1
ATOM 606 C C . LEU A 1 89 ? -1.868 -3.617 17.642 1.00 88.94 89 LEU A C 1
ATOM 608 O O . LEU A 1 89 ? -1.520 -4.796 17.619 1.00 88.94 89 LEU A O 1
ATOM 612 N N . ALA A 1 90 ? -1.896 -2.893 18.762 1.00 88.19 90 ALA A N 1
ATOM 613 C CA . ALA A 1 90 ? -1.669 -3.458 20.088 1.00 88.19 90 ALA A CA 1
ATOM 614 C C . ALA A 1 90 ? -2.868 -4.305 20.548 1.00 88.19 90 ALA A C 1
ATOM 616 O O . ALA A 1 90 ? -2.681 -5.397 21.081 1.00 88.19 90 ALA A O 1
ATOM 617 N N . GLU A 1 91 ? -4.087 -3.837 20.271 1.00 87.25 91 GLU A N 1
ATOM 618 C CA . GLU A 1 91 ? -5.345 -4.517 20.596 1.00 87.25 91 GLU A CA 1
ATOM 619 C C . GLU A 1 91 ? -6.218 -4.666 19.335 1.00 87.25 91 GLU A C 1
ATOM 621 O O . GLU A 1 91 ? -7.150 -3.888 19.108 1.00 87.25 91 GLU A O 1
ATOM 626 N N . PRO A 1 92 ? -5.910 -5.647 18.467 1.00 88.06 92 PRO A N 1
ATOM 627 C CA . PRO A 1 92 ? -6.573 -5.777 17.178 1.00 88.06 92 PRO A CA 1
ATOM 628 C C . PRO A 1 92 ? -8.012 -6.294 17.283 1.00 88.06 92 PRO A C 1
ATOM 630 O O . PRO A 1 92 ? -8.253 -7.348 17.880 1.00 88.06 92 PRO A O 1
ATOM 633 N N . PRO A 1 93 ? -8.975 -5.653 16.597 1.00 86.19 93 PRO A N 1
ATOM 634 C CA . PRO A 1 93 ? -10.287 -6.245 16.373 1.00 86.19 93 PRO A CA 1
ATOM 635 C C . PRO A 1 93 ? -10.171 -7.581 15.619 1.00 86.19 93 PRO A C 1
ATOM 637 O O . PRO A 1 93 ? -9.413 -7.693 14.655 1.00 86.19 93 PRO A O 1
ATOM 640 N N . ALA A 1 94 ? -10.975 -8.581 15.995 1.00 83.62 94 ALA A N 1
ATOM 641 C CA . ALA A 1 94 ? -10.871 -9.962 15.494 1.00 83.62 94 ALA A CA 1
ATOM 642 C C . ALA A 1 94 ? -11.003 -10.123 13.958 1.00 83.62 94 ALA A C 1
ATOM 644 O O . ALA A 1 94 ? -10.576 -11.130 13.400 1.00 83.62 94 ALA A O 1
ATOM 645 N N . GLY A 1 95 ? -11.577 -9.138 13.258 1.00 87.75 95 GLY A N 1
ATOM 646 C CA . GLY A 1 95 ? -11.731 -9.134 11.797 1.00 87.75 95 GLY A CA 1
ATOM 647 C C . GLY A 1 95 ? -10.787 -8.194 11.041 1.00 87.75 95 GLY A C 1
ATOM 648 O O . GLY A 1 95 ? -10.874 -8.124 9.811 1.00 87.75 95 GLY A O 1
ATOM 649 N N . MET A 1 96 ?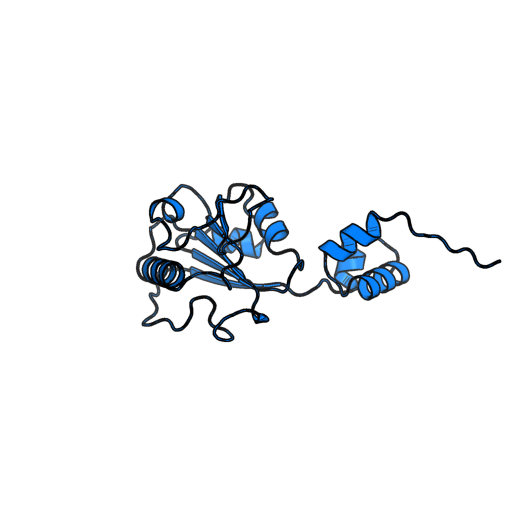 -9.920 -7.468 11.751 1.00 90.62 96 MET A N 1
ATOM 650 C CA . MET A 1 96 ? -9.146 -6.358 11.199 1.00 90.62 96 MET A CA 1
ATOM 651 C C . MET A 1 96 ? -8.199 -6.809 10.081 1.00 90.62 96 MET A C 1
ATOM 653 O O . MET A 1 96 ? -7.427 -7.755 10.233 1.00 90.62 96 MET A O 1
ATOM 657 N N . ARG A 1 97 ? -8.222 -6.081 8.961 1.00 93.75 97 ARG A N 1
ATOM 658 C CA . ARG A 1 97 ? -7.302 -6.256 7.832 1.00 93.75 97 ARG A CA 1
ATOM 659 C C . ARG A 1 97 ? -6.882 -4.884 7.326 1.00 93.75 97 ARG A C 1
ATOM 661 O O . ARG A 1 97 ? -7.668 -4.224 6.650 1.00 93.75 97 ARG A O 1
ATOM 668 N N . LEU A 1 98 ? -5.674 -4.456 7.671 1.00 93.81 98 LEU A N 1
ATOM 669 C CA . LEU A 1 98 ? -5.161 -3.139 7.291 1.00 93.81 98 LEU A CA 1
ATOM 670 C C . LEU A 1 98 ? -4.124 -3.240 6.181 1.00 93.81 98 LEU A C 1
ATOM 672 O O . LEU A 1 98 ? -3.243 -4.094 6.222 1.00 93.81 98 LEU A O 1
ATOM 676 N N . LEU A 1 99 ? -4.220 -2.335 5.215 1.00 95.94 99 LEU A N 1
ATOM 677 C CA . LEU A 1 99 ? -3.231 -2.092 4.175 1.00 95.94 99 LEU A CA 1
ATOM 678 C C . LEU A 1 99 ? -2.712 -0.673 4.368 1.00 95.94 99 LEU A C 1
ATOM 680 O O . LEU A 1 99 ? -3.473 0.280 4.252 1.00 95.94 99 LEU A O 1
ATOM 684 N N . LEU A 1 100 ? -1.438 -0.539 4.707 1.00 95.75 100 LEU A N 1
ATOM 685 C CA . LEU A 1 100 ? -0.800 0.735 5.003 1.00 95.75 100 LEU A CA 1
ATOM 686 C C . LEU A 1 100 ? 0.145 1.088 3.862 1.00 95.75 100 LEU A C 1
ATOM 688 O O . LEU A 1 100 ? 1.203 0.473 3.723 1.00 95.75 100 LEU A O 1
ATOM 692 N N . LEU A 1 101 ? -0.258 2.040 3.026 1.00 95.44 101 LEU A N 1
ATOM 693 C CA . LEU A 1 101 ? 0.480 2.445 1.835 1.00 95.44 101 LEU A CA 1
ATOM 694 C C . LEU A 1 101 ? 1.261 3.715 2.141 1.00 95.44 101 LEU A C 1
ATOM 696 O O . LEU A 1 101 ? 0.691 4.698 2.615 1.00 95.44 101 LEU A O 1
ATOM 700 N N . TYR A 1 102 ? 2.563 3.694 1.864 1.00 95.00 102 TYR A N 1
ATOM 701 C CA . TYR A 1 102 ? 3.419 4.843 2.133 1.00 95.00 102 TYR A CA 1
ATOM 702 C C . TYR A 1 102 ? 4.629 4.932 1.212 1.00 95.00 102 TYR A C 1
ATOM 704 O O . TYR A 1 102 ? 4.962 3.996 0.479 1.00 95.00 102 TYR A O 1
ATOM 712 N N . ARG A 1 103 ? 5.282 6.091 1.281 1.00 93.38 103 ARG A N 1
ATOM 713 C CA . ARG A 1 103 ? 6.554 6.403 0.628 1.00 93.38 103 ARG A CA 1
ATOM 714 C C . ARG A 1 103 ? 7.667 6.430 1.677 1.00 93.38 103 ARG A C 1
ATOM 716 O O . ARG A 1 103 ? 7.626 7.300 2.550 1.00 93.38 103 ARG A O 1
ATOM 723 N N . PRO A 1 104 ? 8.599 5.461 1.677 1.00 93.00 104 PRO A N 1
ATOM 724 C CA . PRO A 1 104 ? 9.671 5.386 2.671 1.00 93.00 104 PRO A CA 1
ATOM 725 C C . PRO A 1 104 ? 10.487 6.674 2.815 1.00 93.00 104 PRO A C 1
ATOM 727 O O . PRO A 1 104 ? 10.868 7.034 3.925 1.00 93.00 104 PRO A O 1
ATOM 730 N N . GLU A 1 105 ? 10.731 7.356 1.701 1.00 91.19 105 GLU A N 1
ATOM 731 C CA . GLU A 1 105 ? 11.526 8.576 1.575 1.00 91.19 105 GLU A CA 1
ATOM 732 C C . GLU A 1 105 ? 10.8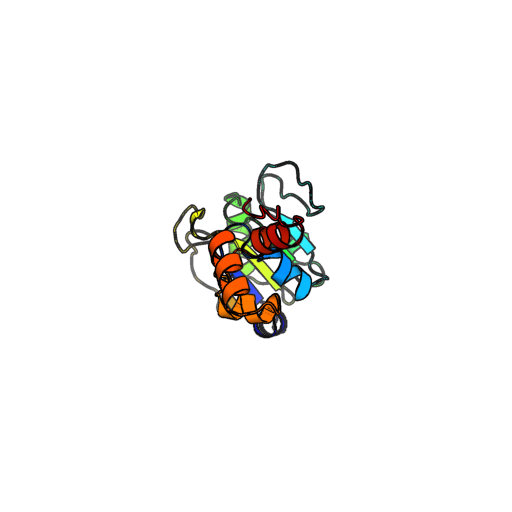54 9.820 2.174 1.00 91.19 105 GLU A C 1
ATOM 734 O O . GLU A 1 105 ? 11.539 10.768 2.546 1.00 91.19 105 GLU A O 1
ATOM 739 N N . GLU A 1 106 ? 9.528 9.801 2.317 1.00 91.19 106 GLU A N 1
ATOM 740 C CA . GLU A 1 106 ? 8.744 10.893 2.904 1.00 91.19 106 GLU A CA 1
ATOM 741 C C . GLU A 1 106 ? 8.374 10.628 4.373 1.00 91.19 106 GLU A C 1
ATOM 743 O O . GLU A 1 106 ? 7.656 11.416 4.990 1.00 91.19 106 GLU A O 1
ATOM 748 N N . LEU A 1 107 ? 8.837 9.518 4.960 1.00 90.62 107 LEU A N 1
ATOM 749 C CA . LEU A 1 107 ? 8.546 9.223 6.357 1.00 90.62 107 LEU A CA 1
ATOM 750 C C . LEU A 1 107 ? 9.217 10.241 7.293 1.00 90.62 107 LEU A C 1
ATOM 752 O O . LEU A 1 107 ? 10.414 10.503 7.153 1.00 90.62 107 LEU A O 1
ATOM 756 N N . PRO A 1 108 ? 8.514 10.713 8.343 1.00 84.94 108 PRO A N 1
ATOM 757 C CA . PRO A 1 108 ? 9.117 11.575 9.361 1.00 84.94 108 PRO A CA 1
ATOM 758 C C . PRO A 1 108 ? 10.329 10.941 10.054 1.00 84.94 108 PRO A C 1
ATOM 760 O O . PRO A 1 108 ? 11.245 11.643 10.480 1.00 84.94 108 PRO A O 1
ATOM 763 N N . VAL A 1 109 ? 10.326 9.609 10.185 1.00 87.12 109 VAL A N 1
ATOM 764 C CA . VAL A 1 109 ? 11.458 8.829 10.691 1.00 87.12 109 VAL A CA 1
ATOM 765 C C . VAL A 1 109 ? 11.712 7.643 9.751 1.00 87.12 109 VAL A C 1
ATOM 767 O O . VAL A 1 109 ? 10.810 6.814 9.577 1.00 87.12 109 VAL A O 1
ATOM 770 N N . PRO A 1 110 ? 12.920 7.517 9.165 1.00 88.44 110 PRO A N 1
ATOM 771 C CA . PRO A 1 110 ? 13.243 6.430 8.246 1.00 88.44 110 PRO A CA 1
ATOM 772 C C . PRO A 1 110 ? 12.970 5.046 8.843 1.00 88.44 110 PRO A C 1
ATOM 774 O O . PRO A 1 110 ? 13.351 4.752 9.976 1.00 88.44 110 PRO A O 1
ATOM 777 N N . GLY A 1 111 ? 12.295 4.189 8.072 1.00 87.38 111 GLY A N 1
ATOM 778 C CA . GLY A 1 111 ? 11.975 2.812 8.467 1.00 87.38 111 GLY A CA 1
ATOM 779 C C . GLY A 1 111 ? 10.859 2.665 9.509 1.00 87.38 111 GLY A C 1
ATOM 780 O O . GLY A 1 111 ? 10.524 1.540 9.872 1.00 87.38 111 GLY A O 1
ATOM 781 N N . LEU A 1 112 ? 10.255 3.764 9.977 1.00 88.44 112 LEU A N 1
ATOM 782 C CA . LEU A 1 112 ? 9.215 3.750 11.009 1.00 88.44 112 LEU A CA 1
ATOM 783 C C . LEU A 1 112 ? 7.904 4.375 10.497 1.00 88.44 112 LEU A C 1
ATOM 785 O O . LEU A 1 112 ? 7.574 5.502 10.869 1.00 88.44 112 LEU A O 1
ATOM 789 N N . PRO A 1 113 ? 7.102 3.649 9.691 1.00 89.50 113 PRO A N 1
ATOM 790 C CA . PRO A 1 113 ? 5.873 4.185 9.092 1.00 89.50 113 PRO A CA 1
ATOM 791 C C . PRO A 1 113 ? 4.786 4.567 10.107 1.00 89.50 113 PRO A C 1
ATOM 793 O O . PRO A 1 113 ? 3.909 5.363 9.798 1.00 89.50 113 PRO A O 1
ATOM 796 N N . LEU A 1 114 ? 4.835 4.022 11.328 1.00 89.31 114 LEU A N 1
ATOM 797 C CA . LEU A 1 114 ? 3.943 4.404 12.433 1.00 89.31 114 LEU A CA 1
ATOM 798 C C . LEU A 1 114 ? 4.644 5.248 13.510 1.00 89.31 114 LEU A C 1
ATOM 800 O O . LEU A 1 114 ? 4.113 5.428 14.609 1.00 89.31 114 LEU A O 1
ATOM 804 N N . GLY A 1 115 ? 5.847 5.742 13.207 1.00 84.19 115 GLY A N 1
ATOM 805 C CA . GLY A 1 115 ? 6.742 6.373 14.166 1.00 84.19 115 GLY A CA 1
ATOM 806 C C . GLY A 1 115 ? 7.302 5.383 15.190 1.00 84.19 115 GLY A C 1
ATOM 807 O O . GLY A 1 115 ? 7.319 4.166 14.989 1.00 84.19 115 GLY A O 1
ATOM 808 N N . VAL A 1 116 ? 7.780 5.916 16.313 1.00 73.75 116 VAL A N 1
ATOM 809 C CA . VAL A 1 116 ? 8.350 5.114 17.401 1.00 73.75 116 VAL A CA 1
ATOM 810 C C . VAL A 1 116 ? 7.225 4.368 18.120 1.00 73.75 116 VAL A C 1
ATOM 812 O O . VAL A 1 116 ? 6.385 4.970 18.791 1.00 73.75 116 VAL A O 1
ATOM 815 N N . ALA A 1 117 ? 7.189 3.046 17.967 1.00 62.78 117 ALA A N 1
ATOM 816 C CA . ALA A 1 117 ? 6.238 2.187 18.661 1.00 62.78 117 ALA A CA 1
ATOM 817 C C . ALA A 1 117 ? 6.818 1.699 20.000 1.00 62.78 117 ALA A C 1
ATOM 819 O O . ALA A 1 117 ? 7.951 1.226 20.058 1.00 62.78 117 ALA A O 1
ATOM 820 N N . GLY A 1 118 ? 6.015 1.788 21.066 1.00 56.53 118 GLY A N 1
ATOM 821 C CA . GLY A 1 118 ? 6.206 0.992 22.282 1.00 56.53 118 GLY A CA 1
ATOM 822 C C . GLY A 1 118 ? 5.863 -0.491 22.055 1.00 56.53 118 GLY A C 1
ATOM 823 O O . GLY A 1 118 ? 5.549 -0.884 20.933 1.00 56.53 118 GLY A O 1
ATOM 824 N N . SER A 1 119 ? 5.948 -1.292 23.126 1.00 52.75 119 SER A N 1
ATOM 825 C CA . SER A 1 119 ? 5.796 -2.763 23.169 1.00 52.75 119 SER A CA 1
ATOM 826 C C . SER A 1 119 ? 4.861 -3.362 22.104 1.00 52.75 119 SER A C 1
ATOM 828 O O . SER A 1 119 ? 3.701 -2.972 21.991 1.00 52.75 119 SER A O 1
ATOM 830 N N . GLN A 1 120 ? 5.375 -4.328 21.337 1.00 57.00 120 GLN A N 1
ATOM 831 C CA . GLN A 1 120 ? 4.663 -4.977 20.234 1.00 57.00 120 GLN A CA 1
ATOM 832 C C . GLN A 1 120 ? 3.770 -6.118 20.742 1.00 57.00 120 GLN A C 1
ATOM 834 O O . GLN A 1 120 ? 4.234 -6.985 21.478 1.00 57.00 120 GLN A O 1
ATOM 839 N N . ALA A 1 121 ? 2.507 -6.156 20.312 1.00 56.09 121 ALA A N 1
ATOM 840 C CA . ALA A 1 121 ? 1.628 -7.297 20.553 1.00 56.09 121 ALA A CA 1
ATOM 841 C C . ALA A 1 121 ? 1.879 -8.407 19.514 1.00 56.09 121 ALA A C 1
ATOM 843 O O . ALA A 1 121 ? 1.943 -8.144 18.314 1.00 56.09 121 ALA A O 1
ATOM 844 N N . HIS A 1 122 ? 1.975 -9.660 19.965 1.00 64.94 122 HIS A N 1
ATOM 845 C CA . HIS A 1 122 ? 2.212 -10.833 19.106 1.00 64.94 122 HIS A CA 1
ATOM 846 C C . HIS A 1 122 ? 0.962 -11.322 18.345 1.00 64.94 122 HIS A C 1
ATOM 848 O O . HIS A 1 122 ? 1.027 -12.318 17.631 1.00 64.94 122 HIS A O 1
ATOM 854 N N . THR A 1 123 ? -0.180 -10.647 18.502 1.00 77.69 123 THR A N 1
ATOM 855 C CA . THR A 1 123 ? -1.495 -11.139 18.056 1.00 77.69 123 THR A CA 1
ATOM 856 C C . THR A 1 123 ? -1.844 -10.763 16.608 1.00 77.69 123 THR A C 1
ATOM 858 O O . THR A 1 123 ? -2.763 -11.344 16.041 1.00 77.69 123 THR A O 1
ATOM 861 N N . VAL A 1 124 ? -1.131 -9.814 15.983 1.00 88.19 124 VAL A N 1
ATOM 862 C CA . VAL A 1 124 ? -1.389 -9.360 14.600 1.00 88.19 124 VAL A CA 1
ATOM 863 C C . VAL A 1 124 ? -0.348 -9.918 13.638 1.00 88.19 124 VAL A C 1
ATOM 865 O O . VAL A 1 124 ? 0.849 -9.702 13.824 1.00 88.19 124 VAL A O 1
ATOM 868 N N . SER A 1 125 ? -0.796 -10.550 12.551 1.00 90.94 125 SER A N 1
ATOM 869 C CA . SER A 1 125 ? 0.097 -10.931 11.449 1.00 90.94 125 SER A CA 1
ATOM 870 C C . SER A 1 125 ? 0.584 -9.690 10.700 1.00 90.94 125 SER A C 1
ATOM 872 O O . SER A 1 125 ? -0.221 -8.854 10.287 1.00 90.94 125 SER A O 1
ATOM 874 N N . ARG A 1 126 ? 1.901 -9.561 10.510 1.00 91.12 126 ARG A N 1
ATOM 875 C CA . ARG A 1 126 ? 2.525 -8.407 9.845 1.00 91.12 126 ARG A CA 1
ATOM 876 C C . ARG A 1 126 ? 3.234 -8.846 8.574 1.00 91.12 126 ARG A C 1
ATOM 878 O O . ARG A 1 126 ? 4.044 -9.767 8.604 1.00 91.12 126 ARG A O 1
ATOM 885 N N . THR A 1 127 ? 2.960 -8.171 7.467 1.00 93.62 127 THR A N 1
ATOM 886 C CA . THR A 1 127 ? 3.634 -8.421 6.188 1.00 93.62 127 THR A CA 1
ATOM 887 C C . THR A 1 127 ? 4.151 -7.109 5.624 1.00 93.62 127 THR A C 1
ATOM 889 O O . THR A 1 127 ? 3.406 -6.137 5.566 1.00 93.62 127 THR A O 1
ATOM 892 N N . GLN A 1 128 ? 5.416 -7.082 5.212 1.00 93.38 128 GLN A N 1
ATOM 893 C CA . GLN A 1 128 ? 6.021 -5.961 4.495 1.00 93.38 128 GLN A CA 1
ATOM 894 C C . GLN A 1 128 ? 6.100 -6.324 3.011 1.00 93.38 128 GLN A C 1
ATOM 896 O O . GLN A 1 128 ? 6.563 -7.411 2.666 1.00 93.38 128 GLN A O 1
ATOM 901 N N . LEU A 1 129 ? 5.631 -5.430 2.146 1.00 93.88 129 LEU A N 1
ATOM 902 C CA . LEU A 1 129 ? 5.769 -5.510 0.699 1.00 93.88 129 LEU A CA 1
ATOM 903 C C . LEU A 1 129 ? 6.435 -4.228 0.211 1.00 93.88 129 LEU A C 1
ATOM 905 O O . LEU A 1 129 ? 5.826 -3.161 0.247 1.00 93.88 129 LEU A O 1
ATOM 909 N N . ASP A 1 130 ? 7.662 -4.355 -0.272 1.00 93.62 130 ASP A N 1
ATOM 910 C CA . ASP A 1 130 ? 8.399 -3.248 -0.869 1.00 93.62 130 ASP A CA 1
ATOM 911 C C . ASP A 1 130 ? 8.245 -3.330 -2.390 1.00 93.62 130 ASP A C 1
ATOM 913 O O . ASP A 1 130 ? 8.683 -4.292 -3.024 1.00 93.62 130 ASP A O 1
ATOM 917 N N . LEU A 1 131 ? 7.553 -2.353 -2.975 1.00 92.94 131 LEU A N 1
ATOM 918 C CA . LEU A 1 131 ? 7.397 -2.239 -4.420 1.00 92.94 131 LEU A CA 1
ATOM 919 C C . LEU A 1 131 ? 8.533 -1.403 -4.990 1.00 92.94 131 LEU A C 1
ATOM 921 O O . LEU A 1 131 ? 8.671 -0.221 -4.670 1.00 92.94 131 LEU A O 1
ATOM 925 N N . ALA A 1 132 ? 9.307 -2.035 -5.863 1.00 91.75 132 ALA A N 1
ATOM 926 C CA . ALA A 1 132 ? 10.301 -1.382 -6.693 1.00 91.75 132 ALA A CA 1
ATOM 927 C C . ALA A 1 132 ? 9.707 -1.051 -8.074 1.00 91.75 132 ALA A C 1
ATOM 929 O O . ALA A 1 132 ? 8.722 -1.680 -8.482 1.00 91.75 132 ALA A O 1
ATOM 930 N N . PRO A 1 133 ? 10.304 -0.093 -8.802 1.00 92.88 133 PRO A N 1
ATOM 931 C CA . PRO A 1 133 ? 10.053 0.076 -10.229 1.00 92.88 133 PRO A CA 1
ATOM 932 C C . PRO A 1 133 ? 10.192 -1.244 -10.990 1.00 92.88 133 PRO A C 1
ATOM 934 O O . PRO A 1 133 ? 10.958 -2.127 -10.597 1.00 92.88 133 PRO A O 1
ATOM 937 N N . LEU A 1 134 ? 9.437 -1.378 -12.081 1.00 92.25 134 LEU A N 1
ATOM 938 C CA . LEU A 1 134 ? 9.487 -2.555 -12.941 1.00 92.25 134 LEU A CA 1
ATOM 939 C C . LEU A 1 134 ? 10.874 -2.687 -13.553 1.00 92.25 134 LEU A C 1
ATOM 941 O O . LEU A 1 134 ? 11.421 -1.717 -14.068 1.00 92.25 134 LEU A O 1
ATOM 945 N N . THR A 1 135 ? 11.411 -3.901 -13.542 1.00 93.00 135 THR A N 1
ATOM 946 C CA . THR A 1 135 ? 12.652 -4.210 -14.247 1.00 93.00 135 THR A CA 1
ATOM 947 C C . THR A 1 135 ? 12.417 -4.241 -15.762 1.00 93.00 135 THR A C 1
ATOM 949 O O . THR A 1 135 ? 11.274 -4.370 -16.215 1.00 93.00 135 THR A O 1
ATOM 952 N N . PRO A 1 136 ? 13.473 -4.205 -16.593 1.00 91.56 136 PRO A N 1
ATOM 953 C CA . PRO A 1 136 ? 13.317 -4.404 -18.032 1.00 91.56 136 PRO A CA 1
ATOM 954 C C . PRO A 1 136 ? 12.610 -5.724 -18.383 1.00 91.56 136 PRO A C 1
ATOM 956 O O . PRO A 1 136 ? 11.811 -5.768 -19.314 1.00 91.56 136 PRO A O 1
ATOM 959 N N . GLU A 1 137 ? 12.861 -6.796 -17.624 1.00 91.81 137 GLU A N 1
ATOM 960 C CA . GLU A 1 137 ? 12.215 -8.102 -17.818 1.00 91.81 137 GLU A CA 1
ATOM 961 C C . GLU A 1 137 ? 10.717 -8.062 -17.489 1.00 91.81 137 GLU A C 1
ATOM 963 O O . GLU A 1 137 ? 9.899 -8.641 -18.215 1.00 91.81 137 GLU A O 1
ATOM 968 N N . ASP A 1 138 ? 10.340 -7.322 -16.443 1.00 91.56 138 ASP A N 1
ATOM 969 C CA . ASP A 1 138 ? 8.937 -7.077 -16.114 1.00 91.56 138 ASP A CA 1
ATOM 970 C C . AS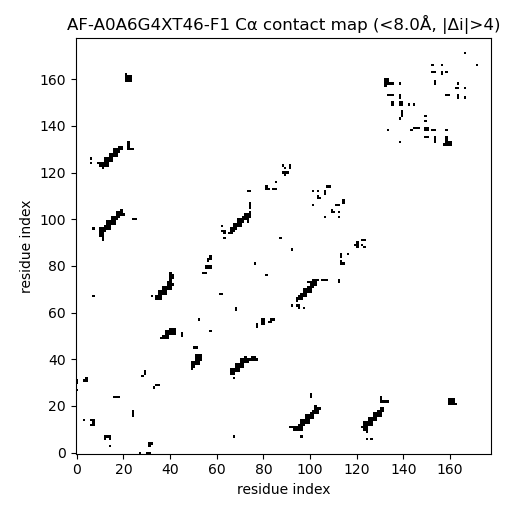P A 1 138 ? 8.243 -6.295 -17.235 1.00 91.56 138 ASP A C 1
ATOM 972 O O . ASP A 1 138 ? 7.130 -6.643 -17.635 1.00 91.56 138 ASP A O 1
ATOM 976 N N . VAL A 1 139 ? 8.912 -5.277 -17.792 1.00 91.06 139 VAL A N 1
ATOM 977 C CA . VAL A 1 139 ? 8.385 -4.486 -18.914 1.00 91.06 139 VAL A CA 1
ATOM 978 C C . VAL A 1 139 ? 8.210 -5.350 -20.160 1.00 91.06 139 VAL A C 1
ATOM 980 O O . VAL A 1 139 ? 7.160 -5.259 -20.793 1.00 91.06 139 VAL A O 1
ATOM 983 N N . ILE A 1 140 ? 9.159 -6.232 -20.497 1.00 91.38 140 ILE A N 1
ATOM 984 C CA . ILE A 1 140 ? 9.011 -7.197 -21.605 1.00 91.38 140 ILE A CA 1
ATOM 985 C C . ILE A 1 140 ? 7.775 -8.075 -21.383 1.00 91.38 140 ILE A C 1
ATOM 987 O O . ILE A 1 140 ? 6.918 -8.198 -22.260 1.00 91.38 140 ILE A O 1
ATOM 991 N N . THR A 1 141 ? 7.660 -8.653 -20.187 1.00 89.38 141 THR A N 1
ATOM 992 C CA . THR A 1 141 ? 6.566 -9.564 -19.831 1.00 89.38 141 THR A CA 1
ATOM 993 C C . THR A 1 141 ? 5.205 -8.872 -19.913 1.00 89.38 141 THR A C 1
ATOM 995 O O . THR A 1 141 ? 4.238 -9.441 -20.424 1.00 89.38 141 THR A O 1
ATOM 998 N N . TRP A 1 142 ? 5.123 -7.637 -19.418 1.00 84.94 142 TRP A N 1
ATOM 999 C CA . TRP A 1 142 ? 3.880 -6.881 -19.329 1.00 84.94 142 TRP A CA 1
ATOM 1000 C C . TRP A 1 142 ? 3.465 -6.243 -20.661 1.00 84.94 142 TRP A C 1
ATOM 1002 O O . TRP A 1 142 ? 2.311 -6.376 -21.069 1.00 84.94 142 TRP A O 1
ATOM 1012 N N . SER A 1 143 ? 4.399 -5.584 -21.352 1.00 85.44 143 SER A N 1
ATOM 1013 C CA . SER A 1 143 ? 4.133 -4.863 -22.606 1.00 85.44 143 SER A CA 1
ATOM 1014 C C . SER A 1 143 ? 4.008 -5.789 -23.816 1.00 85.44 143 SER A C 1
ATOM 1016 O O . SER A 1 143 ? 3.370 -5.421 -24.801 1.00 85.44 143 SER A O 1
ATOM 1018 N N . ARG A 1 144 ? 4.604 -6.991 -23.745 1.00 86.38 144 ARG A N 1
ATOM 1019 C CA . ARG A 1 144 ? 4.766 -7.925 -24.873 1.00 86.38 144 ARG A CA 1
ATOM 1020 C C . ARG A 1 144 ? 5.534 -7.325 -26.059 1.00 86.38 144 ARG A C 1
ATOM 1022 O O . ARG A 1 144 ? 5.424 -7.838 -27.172 1.00 86.38 144 ARG A O 1
ATOM 1029 N N . LEU A 1 145 ? 6.296 -6.256 -25.829 1.00 87.56 145 LEU A N 1
ATOM 1030 C CA . LEU A 1 145 ? 7.160 -5.648 -26.833 1.00 87.56 145 LEU A CA 1
ATOM 1031 C C . LEU A 1 145 ? 8.443 -6.472 -27.031 1.00 87.56 145 LEU A C 1
ATOM 1033 O O . LEU A 1 145 ? 8.867 -7.195 -26.121 1.00 87.56 145 LEU A O 1
ATOM 1037 N N . PRO A 1 146 ? 9.098 -6.350 -28.199 1.00 90.62 146 PRO A N 1
ATOM 1038 C CA . PRO A 1 146 ? 10.454 -6.849 -28.397 1.00 90.62 146 PRO A CA 1
ATOM 1039 C C . PRO A 1 146 ? 11.429 -6.292 -27.351 1.00 90.62 146 PRO A C 1
ATOM 1041 O O . PRO A 1 146 ? 11.251 -5.186 -26.847 1.00 90.62 146 PRO A O 1
ATOM 1044 N N . GLY A 1 147 ? 12.496 -7.040 -27.052 1.00 89.56 147 GLY A N 1
ATOM 1045 C CA . GLY A 1 147 ? 13.430 -6.703 -25.970 1.00 89.56 147 GLY A CA 1
ATOM 1046 C C . GLY A 1 147 ? 14.047 -5.304 -26.066 1.00 89.56 147 GLY A C 1
ATOM 1047 O O . GLY A 1 147 ? 14.171 -4.632 -25.046 1.00 89.56 147 GLY A O 1
ATOM 1048 N N . ASP A 1 148 ? 14.393 -4.839 -27.267 1.00 92.44 148 ASP A N 1
ATOM 1049 C CA . ASP A 1 148 ? 14.999 -3.513 -27.447 1.00 92.44 148 ASP A CA 1
ATOM 1050 C C . ASP A 1 148 ? 13.977 -2.378 -27.279 1.00 92.44 148 ASP A C 1
ATOM 1052 O O . ASP A 1 148 ? 14.270 -1.378 -26.627 1.00 92.44 148 ASP A O 1
ATOM 1056 N N . GLU A 1 149 ? 12.747 -2.562 -27.766 1.00 90.88 149 GLU A N 1
ATOM 1057 C CA . GLU A 1 149 ? 11.645 -1.615 -27.545 1.00 90.88 149 GLU A CA 1
ATOM 1058 C C . GLU A 1 149 ? 11.245 -1.561 -26.065 1.00 90.88 149 GLU A C 1
ATOM 1060 O O . GLU A 1 149 ? 11.050 -0.482 -25.509 1.00 90.88 149 GLU A O 1
ATOM 1065 N N . ALA A 1 150 ? 11.184 -2.714 -25.394 1.00 92.56 150 ALA A N 1
ATOM 1066 C CA . ALA A 1 150 ? 10.890 -2.797 -23.969 1.00 92.56 150 ALA A CA 1
ATOM 1067 C C . ALA A 1 150 ? 11.986 -2.153 -23.104 1.00 92.56 150 ALA A C 1
ATOM 1069 O O . ALA A 1 150 ? 11.672 -1.514 -22.101 1.00 92.56 150 ALA A O 1
ATOM 1070 N N . ARG A 1 151 ? 13.265 -2.275 -23.492 1.00 92.81 151 ARG A N 1
ATOM 1071 C CA . ARG A 1 151 ? 14.380 -1.575 -22.831 1.00 92.81 151 ARG A CA 1
ATOM 1072 C C . ARG A 1 151 ? 14.284 -0.066 -23.012 1.00 92.81 151 ARG A C 1
ATOM 1074 O O . ARG A 1 151 ? 14.368 0.648 -22.019 1.00 92.81 151 ARG A O 1
ATOM 1081 N N . ALA A 1 152 ? 14.049 0.407 -24.236 1.00 92.62 152 ALA A N 1
ATOM 1082 C CA . ALA A 1 152 ? 13.873 1.833 -24.507 1.00 92.62 152 ALA A CA 1
ATOM 1083 C C . ALA A 1 152 ? 12.687 2.412 -23.717 1.00 92.62 152 ALA A C 1
ATOM 1085 O O . ALA A 1 152 ? 12.782 3.488 -23.129 1.00 92.62 152 ALA A O 1
ATOM 1086 N N . LEU A 1 153 ? 11.585 1.662 -23.646 1.00 92.31 153 LEU A N 1
ATOM 1087 C CA . LEU A 1 153 ? 10.409 2.030 -22.869 1.00 92.31 153 LEU A CA 1
ATOM 1088 C C . LEU A 1 153 ? 10.701 2.052 -21.356 1.00 92.31 153 LEU A C 1
ATOM 1090 O O . LEU A 1 153 ? 10.311 3.002 -20.681 1.00 92.31 153 LEU A O 1
ATOM 1094 N N . HIS A 1 154 ? 11.419 1.054 -20.833 1.00 94.38 154 HIS A N 1
ATOM 1095 C CA . HIS A 1 154 ? 11.862 1.016 -19.436 1.00 94.38 154 HIS A CA 1
ATOM 1096 C C . HIS A 1 154 ? 12.774 2.201 -19.084 1.00 94.38 154 HIS A C 1
ATOM 1098 O O . HIS A 1 154 ? 12.591 2.819 -18.038 1.00 94.38 154 HIS A O 1
ATOM 1104 N N . GLU A 1 155 ? 13.754 2.520 -19.935 1.00 94.19 155 GLU A N 1
ATOM 1105 C CA . GLU A 1 155 ? 14.661 3.658 -19.740 1.00 94.19 155 GLU A CA 1
ATOM 1106 C C . GLU A 1 155 ? 13.895 4.982 -19.716 1.00 94.19 155 GLU A C 1
ATOM 1108 O O . GLU A 1 155 ? 14.082 5.783 -18.802 1.00 94.19 155 GLU A O 1
ATOM 1113 N N . ALA A 1 156 ? 12.978 5.183 -20.668 1.00 92.88 156 ALA A N 1
ATOM 1114 C CA . ALA A 1 156 ? 12.149 6.383 -20.738 1.00 92.88 156 ALA A CA 1
ATOM 1115 C C . ALA A 1 156 ? 11.202 6.529 -19.535 1.00 92.88 156 ALA A C 1
ATOM 1117 O O . ALA A 1 156 ? 10.862 7.646 -19.148 1.00 92.88 156 ALA A O 1
ATOM 1118 N N . SER A 1 157 ? 10.775 5.414 -18.939 1.00 92.50 157 SER A N 1
ATOM 1119 C CA . SER A 1 157 ? 9.853 5.409 -17.807 1.00 92.50 157 SER A CA 1
ATOM 1120 C C . SER A 1 157 ? 10.526 5.286 -16.441 1.00 92.50 157 SER A C 1
ATOM 1122 O O . SER A 1 157 ? 9.821 5.304 -15.436 1.00 92.50 157 SER A O 1
ATOM 1124 N N . ALA A 1 158 ? 11.839 5.047 -16.387 1.00 92.12 158 ALA A N 1
ATOM 1125 C CA . ALA A 1 158 ? 12.547 4.583 -15.189 1.00 92.12 158 ALA A CA 1
ATOM 1126 C C . ALA A 1 158 ? 11.871 3.371 -14.500 1.00 92.12 158 ALA A C 1
ATOM 1128 O O . ALA A 1 158 ? 11.887 3.248 -13.279 1.00 92.12 158 ALA A O 1
ATOM 1129 N N . GLY A 1 159 ? 11.207 2.501 -15.271 1.00 91.19 159 GLY A N 1
ATOM 1130 C CA . GLY A 1 159 ? 10.427 1.374 -14.735 1.00 91.19 159 GLY A CA 1
ATOM 1131 C C . GLY A 1 159 ? 9.115 1.745 -14.018 1.00 91.19 159 GLY A C 1
ATOM 1132 O O . GLY A 1 159 ? 8.438 0.865 -13.487 1.00 91.19 159 GLY A O 1
ATOM 1133 N N . LEU A 1 160 ? 8.703 3.017 -14.000 1.00 91.69 160 LEU A N 1
ATOM 1134 C CA . LEU A 1 160 ? 7.477 3.455 -13.325 1.00 91.69 160 LEU A CA 1
ATOM 1135 C C . LEU A 1 160 ? 6.210 3.069 -14.114 1.00 91.69 160 LEU A C 1
ATOM 1137 O O . LEU A 1 160 ? 6.011 3.568 -15.224 1.00 91.69 160 LEU A O 1
ATOM 1141 N N . PRO A 1 161 ? 5.288 2.263 -13.545 1.00 89.38 161 PRO A N 1
ATOM 1142 C CA . PRO A 1 161 ? 4.079 1.813 -14.241 1.00 89.38 161 PRO A CA 1
ATOM 1143 C C . PRO A 1 161 ? 3.183 2.926 -14.792 1.00 89.38 161 PRO A C 1
ATOM 1145 O O . PRO A 1 161 ? 2.619 2.771 -15.872 1.00 89.38 161 PRO A O 1
ATOM 1148 N N . HIS A 1 162 ? 3.031 4.041 -14.073 1.00 87.38 162 HIS A N 1
ATOM 1149 C CA . HIS A 1 162 ? 2.203 5.151 -14.556 1.00 87.38 162 HIS A CA 1
ATOM 1150 C C . HIS A 1 162 ? 2.828 5.837 -15.778 1.00 87.38 162 HIS A C 1
ATOM 1152 O O . HIS A 1 162 ? 2.138 6.038 -16.773 1.00 87.38 162 HIS A O 1
ATOM 1158 N N . VAL A 1 163 ? 4.143 6.090 -15.748 1.00 89.88 163 VAL A N 1
ATOM 1159 C CA . VAL A 1 163 ? 4.875 6.674 -16.880 1.00 89.88 163 VAL A CA 1
ATOM 1160 C C . VAL A 1 163 ? 4.853 5.725 -18.076 1.00 89.88 163 VAL A C 1
ATOM 1162 O O . VAL A 1 163 ? 4.606 6.159 -19.196 1.00 89.88 163 VAL A O 1
ATOM 1165 N N . LEU A 1 164 ? 5.026 4.417 -17.849 1.00 89.19 164 LEU A N 1
ATOM 1166 C CA . LEU A 1 164 ? 4.878 3.391 -18.888 1.00 89.19 164 LEU A CA 1
ATOM 1167 C C . LEU A 1 164 ? 3.506 3.462 -19.566 1.00 89.19 164 LEU A C 1
ATOM 1169 O O . LEU A 1 164 ? 3.416 3.480 -20.793 1.00 89.19 164 LEU A O 1
ATOM 1173 N N . ALA A 1 165 ? 2.434 3.512 -18.773 1.00 87.88 165 ALA A N 1
ATOM 1174 C CA . ALA A 1 165 ? 1.075 3.606 -19.291 1.00 87.88 165 ALA A CA 1
ATOM 1175 C C . ALA A 1 165 ? 0.835 4.913 -20.065 1.00 87.88 165 ALA A C 1
ATOM 1177 O O . ALA A 1 165 ? 0.093 4.913 -21.046 1.00 87.88 165 ALA A O 1
ATOM 1178 N N . ASP A 1 166 ? 1.449 6.019 -19.652 1.00 88.81 166 ASP A N 1
ATOM 1179 C CA . ASP A 1 166 ? 1.355 7.300 -20.355 1.00 88.81 166 ASP A CA 1
ATOM 1180 C C . ASP A 1 166 ? 2.108 7.273 -21.689 1.00 88.81 166 ASP A C 1
ATOM 1182 O O . ASP A 1 166 ? 1.543 7.647 -22.719 1.00 88.81 166 ASP A O 1
ATOM 1186 N N . LEU A 1 167 ? 3.334 6.745 -21.706 1.00 89.12 167 LEU A N 1
ATOM 1187 C CA . LEU A 1 167 ? 4.139 6.591 -22.920 1.00 89.12 167 LEU A CA 1
ATOM 1188 C C . LEU A 1 167 ? 3.463 5.678 -23.950 1.00 89.12 167 LEU A C 1
ATOM 1190 O O . LEU A 1 167 ? 3.454 6.006 -25.131 1.00 89.12 167 LEU A O 1
ATOM 1194 N N . LEU A 1 168 ? 2.842 4.577 -23.513 1.00 85.44 168 LEU A N 1
ATOM 1195 C CA . LEU A 1 168 ? 2.102 3.667 -24.397 1.00 85.44 168 LEU A CA 1
ATOM 1196 C C . LEU A 1 168 ? 0.799 4.268 -24.944 1.00 85.44 168 LEU A C 1
ATOM 1198 O O . LEU A 1 168 ? 0.325 3.850 -26.000 1.00 85.44 168 LEU A O 1
ATOM 1202 N N . ARG A 1 169 ? 0.190 5.217 -24.223 1.00 85.31 169 ARG A N 1
ATOM 1203 C CA . ARG A 1 169 ? -1.022 5.925 -24.668 1.00 85.31 169 ARG A CA 1
ATOM 1204 C C . ARG A 1 169 ? -0.712 7.098 -25.591 1.00 85.31 169 ARG A C 1
ATOM 1206 O O . ARG A 1 169 ? -1.590 7.513 -26.348 1.00 85.31 169 ARG A O 1
ATOM 1213 N N . SER A 1 170 ? 0.506 7.629 -25.537 1.00 78.94 170 SER A N 1
ATOM 1214 C CA . SER A 1 170 ? 0.951 8.674 -26.448 1.00 78.94 170 SER A CA 1
ATOM 1215 C C . SER A 1 170 ? 1.213 8.071 -27.834 1.00 78.94 170 SER A C 1
ATOM 1217 O O . SER A 1 170 ? 2.001 7.129 -27.944 1.00 78.94 170 SER A O 1
ATOM 1219 N N . PRO A 1 171 ? 0.583 8.565 -28.917 1.00 56.66 171 PRO A N 1
ATOM 1220 C CA . PRO A 1 171 ? 0.979 8.164 -30.257 1.00 56.66 171 PRO A CA 1
ATOM 1221 C C . PRO A 1 171 ? 2.429 8.604 -30.441 1.00 56.66 171 PRO A C 1
ATOM 1223 O O . PRO A 1 171 ? 2.713 9.801 -30.448 1.00 56.66 171 PRO A O 1
ATOM 1226 N N . ALA A 1 172 ? 3.344 7.635 -30.534 1.00 58.03 172 ALA A N 1
ATOM 1227 C CA . ALA A 1 172 ? 4.760 7.894 -30.734 1.00 58.03 172 ALA A CA 1
ATOM 1228 C C . ALA A 1 172 ? 4.913 8.945 -31.837 1.00 58.03 172 ALA A C 1
ATOM 1230 O O . ALA A 1 172 ? 4.485 8.728 -32.976 1.00 58.03 172 ALA A O 1
ATOM 1231 N N . SER A 1 173 ? 5.480 10.102 -31.494 1.00 45.09 173 SER A N 1
ATOM 1232 C CA . SER A 1 173 ? 5.932 11.077 -32.474 1.00 45.09 173 SER A CA 1
ATOM 1233 C C . SER A 1 173 ? 7.062 10.412 -33.250 1.00 45.09 173 SER A C 1
ATOM 1235 O O . SER A 1 173 ? 8.231 10.503 -32.878 1.00 45.09 173 SER A O 1
ATOM 1237 N N . HIS A 1 174 ? 6.688 9.665 -34.285 1.00 43.09 174 HIS A N 1
ATOM 1238 C CA . HIS A 1 174 ? 7.583 9.074 -35.258 1.00 43.09 174 HIS A CA 1
ATOM 1239 C C . HIS A 1 174 ? 8.228 10.224 -36.035 1.00 43.09 174 HIS A C 1
ATOM 1241 O O . HIS A 1 174 ? 7.750 10.635 -37.090 1.00 43.09 174 HIS A O 1
ATOM 1247 N N . GLY A 1 175 ? 9.308 10.774 -35.485 1.00 36.09 175 GLY A N 1
ATOM 1248 C CA . GLY A 1 175 ? 10.279 11.526 -36.258 1.00 36.09 175 GLY A CA 1
ATOM 1249 C C . GLY A 1 175 ? 10.986 10.555 -37.194 1.00 36.09 175 GLY A C 1
ATOM 1250 O O . GLY A 1 175 ? 11.992 9.958 -36.823 1.00 36.09 175 GLY A O 1
ATOM 1251 N N . ALA A 1 176 ? 10.436 10.366 -38.391 1.00 31.14 176 ALA A N 1
ATOM 1252 C CA . ALA A 1 176 ? 11.204 9.843 -39.510 1.00 31.14 176 ALA A CA 1
ATOM 1253 C C . ALA A 1 176 ? 12.350 10.834 -39.805 1.00 31.14 176 ALA A C 1
ATOM 1255 O O . ALA A 1 176 ? 12.079 12.037 -39.894 1.00 31.14 176 ALA A O 1
ATOM 1256 N N . PRO A 1 177 ? 13.615 10.393 -39.927 1.00 40.12 177 PRO A N 1
ATOM 1257 C CA . PRO A 1 177 ? 14.658 11.262 -40.453 1.00 40.12 177 PRO A CA 1
ATOM 1258 C C . PRO A 1 177 ? 14.416 11.521 -41.956 1.00 40.12 177 PRO A C 1
ATOM 1260 O O . PRO A 1 177 ? 13.775 10.691 -42.608 1.00 40.12 177 PRO A O 1
ATOM 1263 N N . PRO A 1 178 ? 14.874 12.675 -42.481 1.00 50.53 178 PRO A N 1
ATOM 1264 C CA . PRO A 1 178 ? 14.666 13.081 -43.874 1.00 50.53 178 PRO A CA 1
ATOM 1265 C C . PRO A 1 178 ? 15.350 12.162 -44.892 1.00 50.53 178 PRO A C 1
ATOM 1267 O O . PRO A 1 178 ? 16.411 11.582 -44.560 1.00 50.53 178 PRO A O 1
#

Radius of gyration: 18.73 Å; Cα contacts (8 Å, |Δi|>4): 292; chains: 1; bounding box: 32×33×67 Å

InterPro domains:
  IPR027417 P-loop containing nucleoside triphosphate hydrolase [SSF52540] (5-170)

pLDDT: mean 83.72, std 13.54, range [31.14, 96.38]

Nearest PDB structures (foldseek):
  3glh-assembly3_L  TM=6.155E-01  e=7.560E-05  Escherichia coli K-12
  8fs7-assembly1_E  TM=5.733E-01  e=1.115E-04  Saccharomyces cerevisiae
  7w42-assembly1_A  TM=5.951E-01  e=2.271E-04  Bacillus subtilis subsp. subtilis str. 168
  3glf-assembly2_G  TM=5.670E-01  e=1.268E-04  Escherichia coli K-12
  2gno-assembly1_A  TM=5.282E-01  e=3.138E-04  Thermotoga maritima MSB8

Solvent-accessible surface area (backbone atoms only — not comparable to full-atom values): 10085 Å² total; per-residue (Å²): 100,69,68,60,44,56,54,68,68,48,59,24,19,39,35,39,38,35,29,60,90,56,44,40,68,67,58,53,43,47,72,57,44,70,79,40,49,51,33,32,36,46,91,70,89,69,84,79,82,47,50,69,41,67,93,56,62,64,60,67,64,69,62,69,44,90,59,40,32,33,37,34,45,40,46,52,46,52,74,44,29,36,48,44,54,51,51,42,53,54,59,58,55,76,72,25,32,41,35,43,30,32,35,61,90,60,30,94,42,78,93,29,84,64,49,90,74,73,87,80,44,90,77,47,49,77,45,83,42,79,50,64,54,46,49,50,68,51,36,23,70,71,70,68,43,57,68,69,60,16,42,55,47,27,64,77,27,67,21,24,53,53,48,42,55,49,57,72,69,45,79,76,82,77,77,74,80,133

Organism: NCBI:txid1775132

Mean predicted aligned error: 7.55 Å

Sequence (178 aa):
MAALRAALGQAPCVVYVAGEAGVGKSALVAAAAPQARVVRCGAGPGEDGG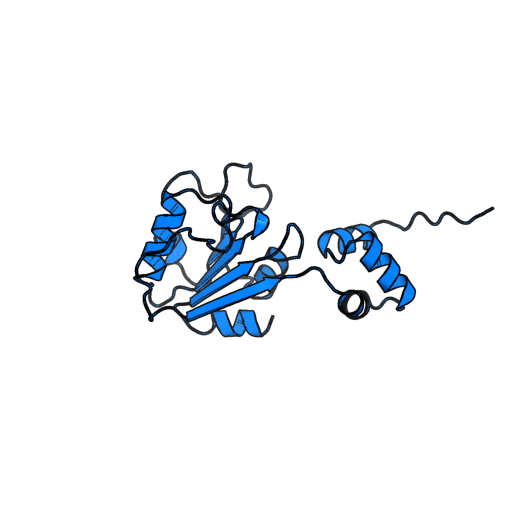VLLGPGPLDGEVLAGPGPVVIEDLQWADAATLRRLRDCLAEPPAGMRLLLLYRPEELPVPGLPLGVAGSQAHTVSRTQLDLAPLTPEDVITWSRLPGDEARALHEASAGLPHVLADLLRSPASHGAPP

Secondary structure (DSSP, 8-state):
-HHHHHHTTSSSEEEEEEE-TTSSHHHHHHHH-TTPEEEEESSS--TTSPEEE-SSPPPHHHHHSSS-EEEE-GGG--HHHHHHHHHHHHS--TT-EEEEEE-GGG-SSTT-TT-S--S--TTSEEEEEEEPPPPHHHHHHHH---HHHHHHHHHHHTT-HHHHHHHHHS--------